Protein AF-A0A1I3NFI4-F1 (afdb_monomer)

Foldseek 3Di:
DDQQWAWADLDVPDIDTGRDHPVVCCLQVVNPNVCSVDYWYFPKWFWDQQGIKTQTADPVRDGDDIDDDGDPCPNVLCVVVVNDPPPRGRDMRPVRVVVVVSVVVVVLCVLLVVQVVCQVVLQDALVRSCVVDVSSCPPPSNVVVVVVCVVVVNHRDRPPPPPPPDQVLLLQLLVQLLVCLQVPPPDDSLNSLVVSCVVCVVSQPPVCVPPRSVVSVVCLVSPQCPDPSHPVVSSCVNVD

Secondary structure (DSSP, 8-state):
---PEEEEEEETTEEEEEE--HHHHHHHTTT-GGGGGSPEEEEEEEEETTEEEEEEE-TTS-EEEEEEE--TTHHHHHHHTT--STTS---BHHHHHHHHHHHHHHHHHHHHHHHHHHHHHTSS-HHHHHHH-HHHHTSHHHHHHHHHHHHTT--------------HHHHHHHHHHHHHHHHSTT--HHHHHHHHHHH-GGGS-GGGTT-HHHHHHHHHHHTGGGSTT--HHHHHTTT-

Organism: NCBI:txid425504

pLDDT: mean 81.4, std 11.92, range [36.59, 96.62]

Structure (mmCIF, N/CA/C/O backbone):
data_AF-A0A1I3NFI4-F1
#
_entry.id   AF-A0A1I3NFI4-F1
#
loop_
_atom_site.group_PDB
_atom_site.id
_atom_site.type_symbol
_atom_site.label_atom_id
_atom_site.label_alt_id
_atom_site.label_comp_id
_atom_site.label_asym_id
_atom_site.label_entity_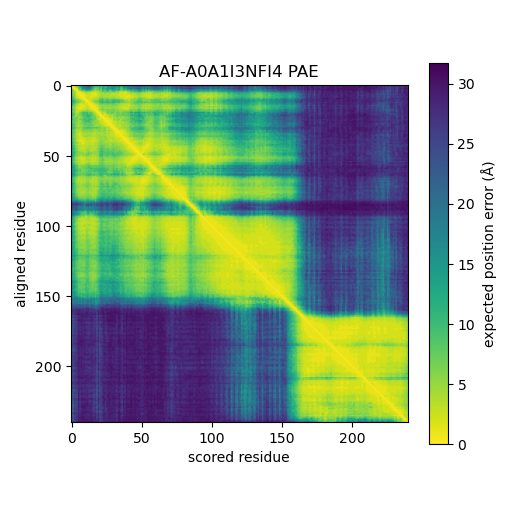id
_atom_site.label_seq_id
_atom_site.pdbx_PDB_ins_code
_atom_site.Cartn_x
_atom_site.Cartn_y
_atom_site.Cartn_z
_atom_site.occupancy
_atom_site.B_iso_or_equiv
_atom_site.auth_seq_id
_atom_site.auth_comp_id
_atom_site.auth_asym_id
_atom_site.auth_atom_id
_atom_site.pdbx_PDB_model_num
ATOM 1 N N . MET A 1 1 ? -13.592 1.426 -9.155 1.00 36.59 1 MET A N 1
ATOM 2 C CA . MET A 1 1 ? -14.169 2.094 -7.971 1.00 36.59 1 MET A CA 1
ATOM 3 C C . MET A 1 1 ? -13.215 1.853 -6.824 1.00 36.59 1 MET A C 1
ATOM 5 O O . MET A 1 1 ? -12.934 0.690 -6.559 1.00 36.59 1 MET A O 1
ATOM 9 N N . ASP A 1 2 ? -12.685 2.908 -6.209 1.00 38.44 2 ASP A N 1
ATOM 10 C CA . ASP A 1 2 ? -11.815 2.754 -5.041 1.00 38.44 2 ASP A CA 1
ATOM 11 C C . ASP A 1 2 ? -12.616 2.199 -3.855 1.00 38.44 2 ASP A C 1
ATOM 13 O O . ASP A 1 2 ? -13.739 2.661 -3.615 1.00 38.44 2 ASP A O 1
ATOM 17 N N . PRO A 1 3 ? -12.081 1.223 -3.101 1.00 44.19 3 PRO A N 1
ATOM 18 C CA . PRO A 1 3 ? -12.695 0.798 -1.854 1.00 44.19 3 PRO A CA 1
ATOM 19 C C . PRO A 1 3 ? -12.686 1.980 -0.880 1.00 44.19 3 PRO A C 1
ATOM 21 O O . PRO A 1 3 ? -11.641 2.385 -0.372 1.00 44.19 3 PRO A O 1
ATOM 24 N N . ARG A 1 4 ? -13.861 2.569 -0.634 1.00 60.78 4 ARG A N 1
ATOM 25 C CA . ARG A 1 4 ? -14.011 3.615 0.380 1.00 60.78 4 ARG A CA 1
ATOM 26 C C . ARG A 1 4 ? -13.891 2.976 1.761 1.00 60.78 4 ARG A C 1
ATOM 28 O O . ARG A 1 4 ? -14.649 2.073 2.104 1.00 60.78 4 ARG A O 1
ATOM 35 N N . GLY A 1 5 ? -12.916 3.438 2.537 1.00 70.56 5 GLY A N 1
ATOM 36 C CA . GLY A 1 5 ? -12.750 3.025 3.924 1.00 70.56 5 GLY A CA 1
ATOM 37 C C . GLY A 1 5 ? -13.759 3.695 4.858 1.00 70.56 5 GLY A C 1
ATOM 38 O O . GLY A 1 5 ? -14.359 4.713 4.522 1.00 70.56 5 GLY A O 1
ATOM 39 N N . ILE A 1 6 ? -13.920 3.129 6.050 1.00 76.81 6 ILE A N 1
ATOM 40 C CA . ILE A 1 6 ? -14.662 3.733 7.158 1.00 76.81 6 ILE A CA 1
ATOM 41 C C . ILE A 1 6 ? -13.687 4.360 8.144 1.00 76.81 6 ILE A C 1
ATOM 43 O O . ILE A 1 6 ? -12.649 3.785 8.475 1.00 76.81 6 ILE A O 1
ATOM 47 N N . ILE A 1 7 ? -14.032 5.550 8.619 1.00 83.94 7 ILE A N 1
ATOM 48 C CA . ILE A 1 7 ? -13.237 6.294 9.587 1.00 83.94 7 ILE A CA 1
ATOM 49 C C . ILE A 1 7 ? -13.832 6.030 10.971 1.00 83.94 7 ILE A C 1
ATOM 51 O O . ILE A 1 7 ? -15.005 6.313 11.196 1.00 83.94 7 ILE A O 1
ATOM 55 N N . ILE A 1 8 ? -13.050 5.489 11.904 1.00 84.56 8 ILE A N 1
ATOM 56 C CA . ILE A 1 8 ? -13.503 5.194 13.270 1.00 84.56 8 ILE A CA 1
ATOM 57 C C . ILE A 1 8 ? -12.661 6.005 14.251 1.00 84.56 8 ILE A C 1
ATOM 59 O O . ILE A 1 8 ? -11.438 5.869 14.291 1.00 84.56 8 ILE A O 1
ATOM 63 N N . LYS A 1 9 ? -13.321 6.839 15.056 1.00 86.31 9 LYS A N 1
ATOM 64 C CA . LYS A 1 9 ? -12.733 7.512 16.213 1.00 86.31 9 LYS A CA 1
ATOM 65 C C . LYS A 1 9 ? -12.806 6.560 17.402 1.00 86.31 9 LYS A C 1
ATOM 67 O O . LYS A 1 9 ? -13.891 6.248 17.886 1.00 86.31 9 LYS A O 1
ATOM 72 N N . VAL A 1 10 ? -11.645 6.092 17.846 1.00 82.62 10 VAL A N 1
ATOM 73 C CA . VAL A 1 10 ? -11.522 5.086 18.912 1.00 82.62 10 VAL A CA 1
ATOM 74 C C . VAL A 1 10 ? -11.375 5.754 20.282 1.00 82.62 10 VAL A C 1
ATOM 76 O O . VAL A 1 10 ? -11.962 5.296 21.255 1.00 82.62 10 VAL A O 1
ATOM 79 N N . ARG A 1 11 ? -10.625 6.861 20.346 1.00 77.44 11 ARG A N 1
ATOM 80 C CA . ARG A 1 11 ? -10.511 7.763 21.505 1.00 77.44 11 ARG A CA 1
ATOM 81 C C . ARG A 1 11 ? -10.164 9.176 21.035 1.00 77.44 11 ARG A C 1
ATOM 83 O O . ARG A 1 11 ? -9.973 9.395 19.836 1.00 77.44 11 ARG A O 1
ATOM 90 N N . ASP A 1 12 ? -10.096 10.146 21.941 1.00 75.19 12 ASP A N 1
ATOM 91 C CA . ASP A 1 12 ? -9.718 11.512 21.569 1.00 75.19 12 ASP A CA 1
ATOM 92 C C . ASP A 1 12 ? -8.357 11.557 20.866 1.00 75.19 12 ASP A C 1
ATOM 94 O O . ASP A 1 12 ? -7.385 10.939 21.291 1.00 75.19 12 ASP A O 1
ATOM 98 N N . GLY A 1 13 ? -8.325 12.234 19.715 1.00 71.00 13 GLY A N 1
ATOM 99 C CA . GLY A 1 13 ? -7.146 12.329 18.852 1.00 71.00 13 GLY A CA 1
ATOM 100 C C . GLY A 1 13 ? -6.783 11.061 18.068 1.00 71.00 13 GLY A C 1
ATOM 101 O O . GLY A 1 13 ? -5.958 11.155 17.162 1.00 71.00 13 GLY A O 1
ATOM 102 N N . PHE A 1 14 ? -7.400 9.903 18.341 1.00 77.56 14 PHE A N 1
ATOM 103 C CA . PHE A 1 14 ? -7.072 8.654 17.652 1.00 77.56 14 PHE A CA 1
ATOM 104 C C . PHE A 1 14 ? -8.184 8.182 16.715 1.00 77.56 14 PHE A C 1
ATOM 106 O O . PHE A 1 14 ? -9.274 7.772 17.131 1.00 77.56 14 PHE A O 1
ATOM 113 N N . VAL A 1 15 ? -7.862 8.226 15.424 1.00 82.69 15 VAL A N 1
ATOM 114 C CA . VAL A 1 15 ? -8.745 7.850 14.326 1.00 82.69 15 VAL A CA 1
ATOM 115 C C . VAL A 1 15 ? -8.058 6.795 13.470 1.00 82.69 15 VAL A C 1
ATOM 117 O O . VAL A 1 15 ? -6.906 6.964 13.064 1.00 82.69 15 VAL A O 1
ATOM 120 N N . ILE A 1 16 ? -8.784 5.726 13.160 1.00 78.25 16 ILE A N 1
ATOM 121 C CA . ILE A 1 16 ? -8.348 4.696 12.219 1.00 78.25 16 ILE A CA 1
ATOM 122 C C . ILE A 1 16 ? -9.195 4.770 10.955 1.00 78.25 16 ILE A C 1
ATOM 124 O O . ILE A 1 16 ? -10.370 5.134 10.998 1.00 78.25 16 ILE A O 1
ATOM 128 N N . THR A 1 17 ? -8.606 4.397 9.826 1.00 79.81 17 THR A N 1
ATOM 129 C CA . THR A 1 17 ? -9.341 4.193 8.578 1.00 79.81 17 THR A CA 1
ATOM 130 C C . THR A 1 17 ? -9.235 2.726 8.220 1.00 79.81 17 THR A C 1
ATOM 132 O O . THR A 1 17 ? -8.134 2.222 8.019 1.00 79.81 17 THR A O 1
ATOM 135 N N . LEU A 1 18 ? -10.372 2.039 8.191 1.00 74.44 18 LEU A N 1
ATOM 136 C CA . LEU A 1 18 ? -10.447 0.635 7.814 1.00 74.44 18 LEU A CA 1
ATOM 137 C C . LEU A 1 18 ? -10.942 0.538 6.381 1.00 74.44 18 LEU A C 1
ATOM 139 O O . LEU A 1 18 ? -12.000 1.077 6.063 1.00 74.44 18 LEU A O 1
ATOM 143 N N . SER A 1 19 ? -10.218 -0.175 5.527 1.00 69.81 19 SER A N 1
ATOM 144 C CA . SER A 1 19 ? -10.727 -0.543 4.207 1.00 69.81 19 SER A CA 1
ATOM 145 C C . SER A 1 19 ? -11.935 -1.465 4.385 1.00 69.81 19 SER A C 1
ATOM 147 O O . SER A 1 19 ? -11.825 -2.508 5.027 1.00 69.81 19 SER A O 1
ATOM 149 N N . ALA A 1 20 ? -13.094 -1.083 3.847 1.00 62.59 20 ALA A N 1
ATOM 150 C CA . ALA A 1 20 ? -14.326 -1.856 3.960 1.00 62.59 20 ALA A CA 1
ATOM 151 C C . ALA A 1 20 ? -14.917 -2.121 2.565 1.00 62.59 20 ALA A C 1
ATOM 153 O O . ALA A 1 20 ? -14.877 -1.237 1.706 1.00 62.59 20 ALA A O 1
ATOM 154 N N . PRO A 1 21 ? -15.494 -3.310 2.314 1.00 58.12 21 PRO A N 1
ATOM 155 C CA . PRO A 1 21 ? -16.282 -3.544 1.109 1.00 58.12 21 PRO A CA 1
ATOM 156 C C . PRO A 1 21 ? -17.445 -2.545 1.011 1.00 58.12 21 PRO A C 1
ATOM 158 O O . PRO A 1 21 ? -18.074 -2.228 2.022 1.00 58.12 21 PRO A O 1
ATOM 161 N N . TYR A 1 22 ? -17.772 -2.091 -0.204 1.00 55.81 22 TYR A N 1
ATOM 162 C CA . TYR A 1 22 ? -18.822 -1.090 -0.460 1.00 55.81 22 TYR A CA 1
ATOM 163 C C . TYR A 1 22 ? -20.171 -1.452 0.181 1.00 55.81 22 TYR A C 1
ATOM 165 O O . TYR A 1 22 ? -20.845 -0.600 0.753 1.00 55.81 22 TYR A O 1
ATOM 173 N N . THR A 1 23 ? -20.535 -2.735 0.154 1.00 53.09 23 THR A N 1
ATOM 174 C CA . THR A 1 23 ? -21.762 -3.255 0.769 1.00 53.09 23 THR A CA 1
ATOM 175 C C . THR A 1 23 ? -21.773 -3.082 2.286 1.00 53.09 23 THR A C 1
ATOM 177 O O . THR A 1 23 ? -22.789 -2.689 2.850 1.00 53.09 23 THR A O 1
ATOM 180 N N . LEU A 1 24 ? -20.643 -3.315 2.955 1.00 62.84 24 LEU A N 1
ATOM 181 C CA . LEU A 1 24 ? -20.513 -3.130 4.398 1.00 62.84 24 LEU A CA 1
ATOM 182 C C . LEU A 1 24 ? -20.542 -1.643 4.767 1.00 62.84 24 LEU A C 1
ATOM 184 O O . LEU A 1 24 ? -21.204 -1.272 5.731 1.00 62.84 24 LEU A O 1
ATOM 188 N N . ALA A 1 25 ? -19.876 -0.798 3.977 1.00 65.19 25 ALA A N 1
ATOM 189 C CA . ALA A 1 25 ? -19.876 0.648 4.168 1.00 65.19 25 ALA A CA 1
ATOM 190 C C . ALA A 1 25 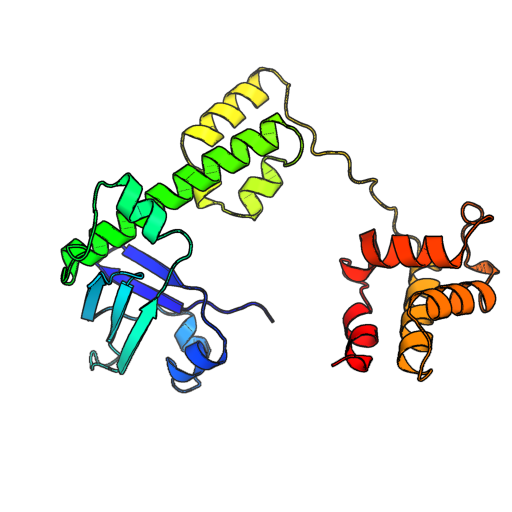? -21.289 1.238 3.996 1.00 65.19 25 ALA A C 1
ATOM 192 O O . ALA A 1 25 ? -21.776 1.930 4.884 1.00 65.19 25 ALA A O 1
ATOM 193 N N . SER A 1 26 ? -21.991 0.879 2.918 1.00 65.81 26 SER A N 1
ATOM 194 C CA . SER A 1 26 ? -23.368 1.316 2.654 1.00 65.81 26 SER A CA 1
ATOM 195 C C . SER A 1 26 ? -24.340 0.892 3.763 1.00 65.81 26 SER A C 1
ATOM 197 O O . SER A 1 26 ? -25.174 1.685 4.190 1.00 65.81 26 SER A O 1
ATOM 199 N N . GLN A 1 27 ? -24.189 -0.317 4.314 1.00 68.00 27 GLN A N 1
ATOM 200 C CA . GLN A 1 27 ? -24.999 -0.765 5.452 1.00 68.00 27 GLN A CA 1
ATOM 201 C C . GLN A 1 27 ? -24.620 -0.115 6.796 1.00 68.00 27 GLN A C 1
ATOM 203 O O . GLN A 1 27 ? -25.351 -0.274 7.768 1.00 68.00 27 GLN A O 1
ATOM 208 N N . LEU A 1 28 ? -23.446 0.509 6.919 1.00 72.25 28 LEU A N 1
ATOM 209 C CA . LEU A 1 28 ? -23.058 1.258 8.122 1.00 72.25 28 LEU A CA 1
ATOM 210 C C . LEU A 1 28 ? -23.550 2.702 8.077 1.00 72.25 28 LEU A C 1
ATOM 212 O O . LEU A 1 28 ? -23.659 3.342 9.120 1.00 72.25 28 LEU A O 1
ATOM 216 N N . SER A 1 29 ? -23.808 3.214 6.878 1.00 71.62 29 SER A N 1
ATOM 217 C CA . SER A 1 29 ? -24.268 4.576 6.655 1.00 71.62 29 SER A CA 1
ATOM 218 C C . SER A 1 29 ? -25.741 4.677 6.264 1.00 71.62 29 SER A C 1
ATOM 220 O O . SER A 1 29 ? -26.167 5.749 5.839 1.00 71.62 29 SER A O 1
ATOM 222 N N . ASP A 1 30 ? -26.499 3.580 6.354 1.00 74.12 30 ASP A N 1
ATOM 223 C CA . ASP A 1 30 ? -27.891 3.481 5.894 1.00 74.12 30 ASP A CA 1
ATOM 224 C C . ASP A 1 30 ? -28.085 4.011 4.457 1.00 74.12 30 ASP A C 1
ATOM 226 O O . ASP A 1 30 ? -29.058 4.686 4.131 1.00 74.12 30 ASP A O 1
ATOM 230 N N . GLY A 1 31 ? -27.111 3.738 3.581 1.00 72.12 31 GLY A N 1
ATOM 231 C CA . GLY A 1 31 ? -27.098 4.196 2.189 1.00 72.12 31 GLY A CA 1
ATOM 232 C C . GLY A 1 31 ? -26.594 5.630 1.975 1.00 72.12 31 GLY A C 1
ATOM 233 O O . GLY A 1 31 ? -26.421 6.043 0.829 1.00 72.12 31 GLY A O 1
ATOM 234 N N . CYS A 1 32 ? -26.290 6.387 3.033 1.00 77.38 32 CYS A N 1
ATOM 235 C CA . CYS A 1 32 ? -25.751 7.744 2.930 1.00 77.38 32 CYS A CA 1
ATOM 236 C C . CYS A 1 32 ? -24.227 7.723 2.738 1.00 77.38 32 CYS A C 1
ATOM 238 O O . CYS A 1 32 ? -23.457 7.667 3.696 1.00 77.38 32 CYS A O 1
ATOM 240 N N . GLU A 1 33 ? -23.749 7.758 1.496 1.00 74.75 33 GLU A N 1
ATOM 241 C CA . GLU A 1 33 ? -22.306 7.687 1.217 1.00 74.75 33 GLU A CA 1
ATOM 242 C C . GLU A 1 33 ? -21.494 8.838 1.828 1.00 74.75 33 GLU A C 1
ATOM 244 O O . GLU A 1 33 ? -20.350 8.634 2.235 1.00 74.75 33 GLU A O 1
ATOM 249 N N . GLU A 1 34 ? -22.073 10.036 1.939 1.00 80.06 34 GLU A N 1
ATOM 250 C CA . GLU A 1 34 ? -21.404 11.197 2.542 1.00 80.06 34 GLU A CA 1
ATOM 251 C C . GLU A 1 34 ? -21.057 10.962 4.015 1.00 80.06 34 GLU A C 1
ATOM 253 O O . GLU A 1 34 ? -20.062 11.490 4.521 1.00 80.06 34 GLU A O 1
ATOM 258 N N . ARG A 1 35 ? -21.831 10.120 4.712 1.00 77.81 35 ARG A N 1
ATOM 259 C CA . ARG A 1 35 ? -21.580 9.791 6.117 1.00 77.81 35 ARG A CA 1
ATOM 260 C C . ARG A 1 35 ? -20.281 9.009 6.308 1.00 77.81 35 ARG A C 1
ATOM 262 O O . ARG A 1 35 ? -19.682 9.118 7.377 1.00 77.81 35 ARG A O 1
ATOM 269 N N . LEU A 1 36 ? -19.816 8.284 5.288 1.00 76.12 36 LEU A N 1
ATOM 270 C CA . LEU A 1 36 ? -18.550 7.537 5.314 1.00 76.12 36 LEU A CA 1
ATOM 271 C C . LEU A 1 36 ? -17.323 8.454 5.370 1.00 76.12 36 LEU A C 1
ATOM 273 O O . LEU A 1 36 ? -16.258 8.033 5.815 1.00 76.12 36 LEU A O 1
ATOM 277 N N . LEU A 1 37 ? -17.482 9.717 4.964 1.00 79.12 37 LEU A N 1
ATOM 278 C CA . LEU A 1 37 ? -16.434 10.735 5.042 1.00 79.12 37 LEU A CA 1
ATOM 279 C C . LEU A 1 37 ? -16.264 11.299 6.460 1.00 79.12 37 LEU A C 1
ATOM 281 O O . LEU A 1 37 ? -15.317 12.041 6.718 1.00 79.12 37 LEU A O 1
ATOM 285 N N . ARG A 1 38 ? -17.176 10.972 7.386 1.00 81.69 38 ARG A N 1
ATOM 286 C CA . ARG A 1 38 ? -17.147 11.432 8.777 1.00 81.69 38 ARG A CA 1
ATOM 287 C C . ARG A 1 38 ? -16.789 10.279 9.719 1.00 81.69 38 ARG A C 1
ATOM 289 O O . ARG A 1 38 ? -17.225 9.149 9.495 1.00 81.69 38 ARG A O 1
ATOM 296 N N . PRO A 1 39 ? -16.044 10.543 10.805 1.00 83.31 39 PRO A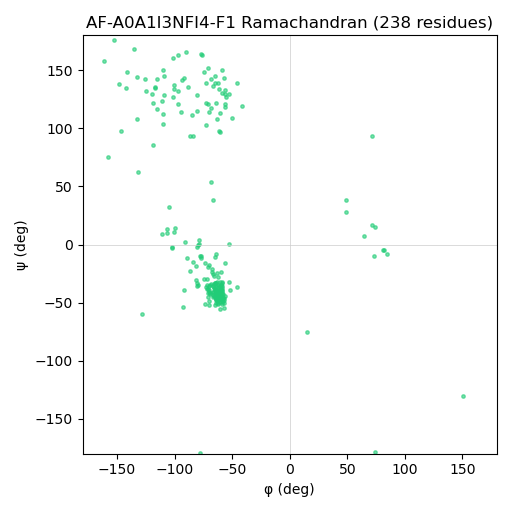 N 1
ATOM 297 C CA . PRO A 1 39 ? -15.718 9.512 11.779 1.00 83.31 39 PRO A CA 1
ATOM 298 C C . PRO A 1 39 ? -16.974 8.949 12.466 1.00 83.31 39 PRO A C 1
ATOM 300 O O . PRO A 1 39 ? -17.892 9.682 12.838 1.00 83.31 39 PRO A O 1
ATOM 303 N N . PHE A 1 40 ? -17.010 7.634 12.654 1.00 84.62 40 PHE A N 1
ATOM 304 C CA . PHE A 1 40 ? -17.913 6.951 13.580 1.00 84.62 40 PHE A CA 1
ATOM 305 C C . PHE A 1 40 ? -17.251 6.868 14.951 1.00 84.62 40 PHE A C 1
ATOM 307 O O . PHE A 1 40 ? -16.075 6.519 15.042 1.00 84.62 40 PHE A O 1
ATOM 314 N N . ASN A 1 41 ? -17.986 7.161 16.019 1.00 85.38 41 ASN A N 1
ATOM 315 C CA . ASN A 1 41 ? -17.449 7.020 17.370 1.00 85.38 41 ASN A CA 1
ATOM 316 C C . ASN A 1 41 ? -17.528 5.552 17.801 1.00 85.38 41 ASN A C 1
ATOM 318 O O . ASN A 1 41 ? -18.594 4.943 17.716 1.00 85.38 41 ASN A O 1
ATOM 322 N N . ALA A 1 42 ? -16.426 4.979 18.280 1.00 85.12 42 ALA A N 1
ATOM 323 C CA . ALA A 1 42 ? -16.452 3.682 18.940 1.00 85.12 42 ALA A CA 1
ATOM 324 C C . ALA A 1 42 ? -16.903 3.867 20.398 1.00 85.12 42 ALA A C 1
ATOM 326 O O . ALA A 1 42 ? -16.207 4.478 21.200 1.00 85.12 42 ALA A O 1
ATOM 327 N N . LEU A 1 43 ? -18.068 3.321 20.744 1.00 84.81 43 LEU A N 1
ATOM 328 C CA . LEU A 1 43 ? -18.554 3.224 22.124 1.00 84.81 43 LEU A CA 1
ATOM 329 C C . LEU A 1 43 ? -17.735 2.217 22.934 1.00 84.81 43 LEU A C 1
ATOM 331 O O . LEU A 1 43 ? -17.527 2.386 24.132 1.00 84.81 43 LEU A O 1
ATOM 335 N N . ARG A 1 44 ? -17.303 1.137 22.277 1.00 85.56 44 ARG A N 1
ATOM 336 C CA . ARG A 1 44 ? -16.463 0.099 22.872 1.00 85.56 44 ARG A CA 1
ATOM 337 C C . ARG A 1 44 ? -15.544 -0.488 21.819 1.00 85.56 44 ARG A C 1
ATOM 339 O O . ARG A 1 44 ? -15.993 -0.796 20.715 1.00 85.56 44 ARG A O 1
ATOM 346 N N . THR A 1 45 ? -14.300 -0.712 22.211 1.00 86.50 45 THR A N 1
ATOM 347 C CA . THR A 1 45 ? -13.310 -1.459 21.435 1.00 86.50 45 THR A CA 1
ATOM 348 C C . THR A 1 45 ? -12.960 -2.720 22.207 1.00 86.50 45 THR A C 1
ATOM 350 O O . THR A 1 45 ? -12.937 -2.716 23.437 1.00 86.50 45 THR A O 1
ATOM 353 N N . SER A 1 46 ? -12.756 -3.834 21.520 1.00 86.62 46 SER A N 1
ATOM 354 C CA . SER A 1 46 ? -12.340 -5.080 22.158 1.00 86.62 46 SER A CA 1
ATOM 355 C C . SER A 1 46 ? -11.354 -5.819 21.280 1.00 86.62 46 SER A C 1
ATOM 357 O O . SER A 1 46 ? -11.589 -5.953 20.080 1.00 86.62 46 SER A O 1
ATOM 359 N N . ALA A 1 47 ? -10.277 -6.313 21.881 1.00 84.06 47 ALA A N 1
ATOM 360 C CA . ALA A 1 47 ? -9.377 -7.237 21.210 1.00 84.06 47 ALA A CA 1
ATOM 361 C C . ALA A 1 47 ? -10.036 -8.625 21.120 1.00 84.06 47 ALA A C 1
ATOM 363 O O . ALA A 1 47 ? -10.897 -8.994 21.930 1.00 84.06 47 ALA A O 1
ATOM 364 N N . LYS A 1 48 ? -9.706 -9.351 20.060 1.00 84.38 48 LYS A N 1
ATOM 365 C CA . LYS A 1 48 ? -10.117 -10.726 19.782 1.00 84.38 48 LYS A CA 1
ATOM 366 C C . LYS A 1 48 ? -8.893 -11.500 19.313 1.00 84.38 48 LYS A C 1
ATOM 368 O O . LYS A 1 48 ? -7.876 -10.903 18.979 1.00 84.38 48 LYS A O 1
ATOM 373 N N . GLU A 1 49 ? -9.019 -12.819 19.254 1.00 80.56 49 GLU A N 1
ATOM 374 C CA . GLU A 1 49 ? -7.951 -13.715 18.799 1.00 80.56 49 GLU A CA 1
ATOM 375 C C . GLU A 1 49 ? -7.497 -13.410 17.361 1.00 80.56 49 GLU A C 1
ATOM 377 O O . GLU A 1 49 ? -6.317 -13.505 17.041 1.00 80.56 49 GLU A O 1
ATOM 382 N N . ASP A 1 50 ? -8.421 -12.970 16.507 1.00 80.19 50 ASP A N 1
ATOM 383 C CA . ASP A 1 50 ? -8.189 -12.707 15.087 1.00 80.19 50 ASP A CA 1
ATOM 384 C C . ASP A 1 50 ? -8.246 -11.217 14.707 1.00 80.19 50 ASP A C 1
ATOM 386 O O . ASP A 1 50 ? -8.233 -10.884 13.521 1.00 80.19 50 ASP A O 1
ATOM 390 N N . GLY A 1 51 ? -8.301 -10.312 15.690 1.00 85.06 51 GLY A N 1
ATOM 391 C CA . GLY A 1 51 ? -8.261 -8.873 15.444 1.00 85.06 51 GLY A CA 1
ATOM 392 C C . GLY A 1 51 ? -9.001 -8.043 16.486 1.00 85.06 51 GLY A C 1
ATOM 393 O O . GLY A 1 51 ? -8.797 -8.186 17.689 1.00 85.06 51 GLY A O 1
ATOM 394 N N . PHE A 1 52 ? -9.860 -7.136 16.021 1.00 85.44 52 PHE A N 1
ATOM 395 C CA . PHE A 1 52 ? -10.524 -6.127 16.845 1.00 85.44 52 PHE A CA 1
ATOM 396 C C . PHE A 1 52 ? -12.022 -6.058 16.551 1.00 85.44 52 PHE A C 1
ATOM 398 O O . PHE A 1 52 ? -12.459 -6.175 15.408 1.00 85.44 52 PHE A O 1
ATOM 405 N N . ALA A 1 53 ? -12.826 -5.813 17.579 1.00 87.25 53 ALA A N 1
ATOM 406 C CA . ALA A 1 53 ? -14.252 -5.548 17.461 1.00 87.25 53 ALA A CA 1
ATOM 407 C C . ALA A 1 53 ? -14.577 -4.138 17.967 1.00 87.25 53 ALA A C 1
ATOM 409 O O . ALA A 1 53 ? -14.132 -3.735 19.041 1.00 87.25 53 ALA A O 1
ATOM 410 N N . PHE A 1 54 ? -15.402 -3.416 17.216 1.00 87.00 54 PHE A N 1
ATOM 411 C CA . PHE A 1 54 ? -15.856 -2.065 17.527 1.00 87.00 54 PHE A CA 1
ATOM 412 C C . PHE A 1 54 ? -17.375 -2.054 17.663 1.00 87.00 54 PHE A C 1
ATOM 414 O O . PHE A 1 54 ? -18.083 -2.523 16.774 1.00 87.00 54 PHE A O 1
ATOM 421 N N . CYS A 1 55 ? -17.895 -1.496 18.750 1.00 88.31 55 CYS A N 1
ATOM 422 C CA . CYS A 1 55 ? -19.298 -1.104 18.85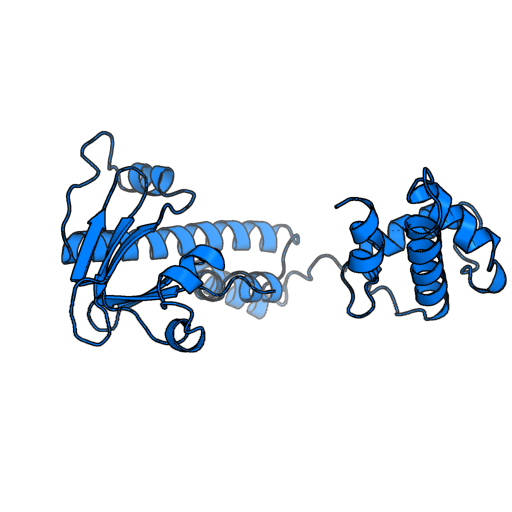1 1.00 88.31 55 CYS A CA 1
ATOM 423 C C . CYS A 1 55 ? -19.402 0.373 18.484 1.00 88.31 55 CYS A C 1
ATOM 425 O O . CYS A 1 55 ? -18.863 1.213 19.198 1.00 88.31 55 CYS A O 1
ATOM 427 N N . LEU A 1 56 ? -20.068 0.684 17.377 1.00 86.25 56 LEU A N 1
ATOM 428 C CA . LEU A 1 56 ? -20.153 2.032 16.827 1.00 86.25 56 LEU A CA 1
ATOM 429 C C . LEU A 1 56 ? -21.409 2.757 17.323 1.00 86.25 56 LEU A C 1
ATOM 431 O O . LEU A 1 56 ? -22.483 2.155 17.423 1.00 86.25 56 LEU A O 1
ATOM 435 N N . ALA A 1 57 ? -21.259 4.050 17.600 1.00 83.44 57 ALA A N 1
ATOM 436 C CA . ALA A 1 57 ? -22.349 4.980 17.861 1.00 83.44 57 ALA A CA 1
ATOM 437 C C . ALA A 1 57 ? -22.793 5.673 16.566 1.00 83.44 57 ALA A C 1
ATOM 439 O O . ALA A 1 57 ? -21.960 6.033 15.727 1.00 83.44 57 ALA A O 1
ATOM 440 N N . GLY A 1 58 ? -24.097 5.896 16.444 1.00 74.44 58 GLY A N 1
ATOM 441 C CA . GLY A 1 58 ? -24.688 6.784 15.449 1.00 74.44 58 GLY A CA 1
ATOM 442 C C . GLY A 1 58 ? -24.550 8.248 15.845 1.00 74.44 58 GLY A C 1
ATOM 443 O O . GLY A 1 58 ? -24.012 8.579 16.903 1.00 74.44 58 GLY A O 1
ATOM 444 N N . ASP A 1 59 ? -25.076 9.136 15.007 1.00 74.38 59 ASP A N 1
ATOM 445 C CA . ASP A 1 59 ? -24.983 10.583 15.237 1.00 74.38 59 ASP A CA 1
ATOM 446 C C . ASP A 1 59 ? -25.795 11.040 16.466 1.00 74.38 59 ASP A C 1
ATOM 448 O O . ASP A 1 59 ? -25.454 12.040 17.092 1.00 74.38 59 ASP A O 1
ATOM 452 N N . SER A 1 60 ? -26.812 10.269 16.869 1.00 76.88 60 SER A N 1
ATOM 453 C CA . SER A 1 60 ? -27.565 10.452 18.120 1.00 76.88 60 SER A CA 1
ATOM 454 C C . SER A 1 60 ? -26.868 9.872 19.362 1.00 76.88 60 SER A C 1
ATOM 456 O O . SER A 1 60 ? -27.390 9.993 20.467 1.00 76.88 60 SER A O 1
ATOM 458 N N . GLY A 1 61 ? -25.705 9.226 19.209 1.00 70.88 61 GLY A N 1
ATOM 459 C CA . GLY A 1 61 ? -24.995 8.530 20.290 1.00 70.88 61 GLY A CA 1
ATOM 460 C C . GLY A 1 61 ? -25.526 7.125 20.597 1.00 70.88 61 GLY A C 1
ATOM 461 O O . GLY A 1 61 ? -24.926 6.401 21.392 1.00 70.88 61 GLY A O 1
ATOM 462 N N . GLU A 1 62 ? -26.610 6.706 19.947 1.00 78.25 62 GLU A N 1
ATOM 463 C CA . GLU A 1 62 ? -27.165 5.364 20.097 1.00 78.25 62 GLU A CA 1
ATOM 464 C C . GLU A 1 62 ? -26.278 4.304 19.441 1.00 78.25 62 GLU A C 1
ATOM 466 O O . GLU A 1 62 ? -25.565 4.564 18.468 1.00 78.25 62 GLU A O 1
ATOM 471 N N . ARG A 1 63 ? -26.320 3.076 19.967 1.00 76.62 63 ARG A N 1
ATOM 472 C CA . ARG A 1 63 ? -25.566 1.957 19.398 1.00 76.62 63 ARG A CA 1
ATOM 473 C C . ARG A 1 63 ? -26.150 1.593 18.034 1.00 76.62 63 ARG A C 1
ATOM 475 O O . ARG A 1 63 ? -27.269 1.102 17.958 1.00 76.62 63 ARG A O 1
ATOM 482 N N . VAL A 1 64 ? -25.345 1.741 16.987 1.00 70.62 64 VAL A N 1
ATOM 483 C CA . VAL A 1 64 ? -25.754 1.418 15.614 1.00 70.62 64 VAL A CA 1
ATOM 484 C C . VAL A 1 64 ? -25.378 -0.011 15.263 1.00 70.62 64 VAL A C 1
ATOM 486 O O . VAL A 1 64 ? -26.224 -0.800 14.851 1.00 70.62 64 VAL A O 1
ATOM 489 N N . ARG A 1 65 ? -24.102 -0.384 15.426 1.00 77.44 65 ARG A N 1
ATOM 490 C CA . ARG A 1 65 ? -23.641 -1.693 14.947 1.00 77.44 65 ARG A CA 1
ATOM 491 C C . ARG A 1 65 ? -22.340 -2.150 15.579 1.00 77.44 65 ARG A C 1
ATOM 493 O O . ARG A 1 65 ? -21.554 -1.345 16.071 1.00 77.44 65 ARG A O 1
ATOM 500 N N . GLN A 1 66 ? -22.114 -3.460 15.544 1.00 84.12 66 GLN A N 1
ATOM 501 C CA . GLN A 1 66 ? -20.811 -4.049 15.821 1.00 84.12 66 GLN A CA 1
ATOM 502 C C . GLN A 1 66 ? -20.079 -4.323 14.506 1.00 84.12 66 GLN A C 1
ATOM 504 O O . GLN A 1 66 ? -20.646 -4.914 13.589 1.00 84.12 66 GLN A O 1
ATOM 509 N N . LEU A 1 67 ? -18.820 -3.912 14.440 1.00 83.69 67 LEU A N 1
ATOM 510 C CA . LEU A 1 67 ? -17.911 -4.163 13.335 1.00 83.69 67 LEU A CA 1
ATOM 511 C C . LEU A 1 67 ? -16.740 -5.007 13.833 1.00 83.69 67 LEU A C 1
ATOM 513 O O . LEU A 1 67 ? -16.150 -4.682 14.859 1.00 83.69 67 LEU A O 1
ATOM 517 N N . THR A 1 68 ? -16.366 -6.033 13.077 1.00 83.81 68 THR A N 1
ATOM 518 C CA . THR A 1 68 ? -15.148 -6.808 13.332 1.00 83.81 68 THR A CA 1
ATOM 519 C C . THR A 1 68 ? -14.116 -6.501 12.254 1.00 83.81 68 THR A C 1
ATOM 521 O O . THR A 1 68 ? -14.414 -6.581 11.065 1.00 83.81 68 THR A O 1
ATOM 524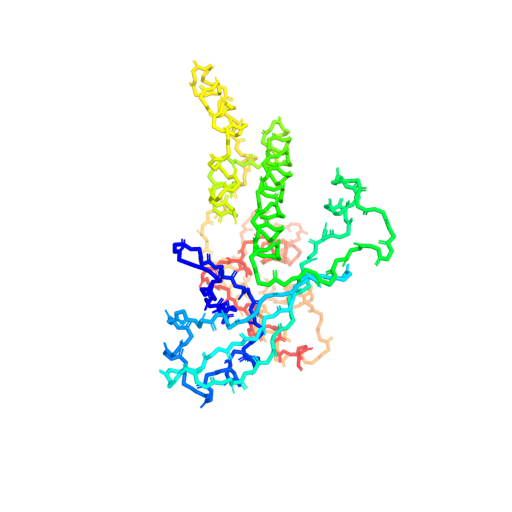 N N . TYR A 1 69 ? -12.905 -6.161 12.678 1.00 81.06 69 TYR A N 1
ATOM 525 C CA . TYR A 1 69 ? -11.734 -5.940 11.846 1.00 81.06 69 TYR A CA 1
ATOM 526 C C . TYR A 1 69 ? -10.728 -7.058 12.094 1.00 81.06 69 TYR A C 1
ATOM 528 O O . TYR A 1 69 ? -10.315 -7.262 13.232 1.00 81.06 69 TYR A O 1
ATOM 536 N N . LYS A 1 70 ? -10.336 -7.763 11.034 1.00 82.81 70 LYS A N 1
ATOM 537 C CA . LYS A 1 70 ? -9.383 -8.875 11.094 1.00 82.81 70 LYS A CA 1
ATOM 538 C C . LYS A 1 70 ? -8.163 -8.533 10.240 1.00 82.81 70 LYS A C 1
ATOM 540 O O . LYS A 1 70 ? -8.186 -8.817 9.044 1.00 82.81 70 LYS A O 1
ATOM 545 N N . PRO A 1 71 ? -7.172 -7.815 10.792 1.00 76.88 71 PRO A N 1
ATOM 546 C CA . PRO A 1 71 ? -5.987 -7.453 10.035 1.00 76.88 71 PRO A CA 1
ATOM 547 C C . PRO A 1 71 ? -5.137 -8.680 9.708 1.00 76.88 71 PRO A C 1
ATOM 549 O O . PRO A 1 71 ? -4.929 -9.550 10.557 1.00 76.88 71 PRO A O 1
ATOM 552 N N . ASP A 1 72 ? -4.558 -8.687 8.510 1.00 76.56 72 ASP A N 1
ATOM 553 C CA . ASP A 1 72 ? -3.488 -9.622 8.176 1.00 76.56 72 ASP A CA 1
ATOM 554 C C . ASP A 1 72 ? -2.300 -9.437 9.136 1.00 76.56 72 ASP A C 1
ATOM 556 O O . ASP A 1 72 ? -2.049 -8.344 9.651 1.00 76.56 72 ASP A O 1
ATOM 560 N N . HIS A 1 73 ? -1.561 -10.520 9.388 1.00 82.62 73 HIS A N 1
ATOM 561 C CA . HIS A 1 73 ? -0.383 -10.553 10.272 1.00 82.62 73 HIS A CA 1
ATOM 562 C C . HIS A 1 73 ? -0.642 -10.259 11.761 1.00 82.62 73 HIS A C 1
ATOM 564 O O . HIS A 1 73 ? 0.308 -10.198 12.540 1.00 82.62 73 HIS A O 1
ATOM 570 N N . TYR A 1 74 ? -1.900 -10.137 12.194 1.00 82.69 74 TYR A N 1
ATOM 571 C CA . TYR A 1 74 ? -2.236 -9.904 13.602 1.00 82.69 74 TYR A CA 1
ATOM 572 C C . TYR A 1 74 ? -1.721 -11.006 14.539 1.00 82.69 74 TYR A C 1
ATOM 574 O O . TYR A 1 74 ? -1.172 -10.718 15.599 1.00 82.69 74 TYR A O 1
ATOM 582 N N . SER A 1 75 ? -1.812 -12.270 14.122 1.00 83.19 75 SER A N 1
ATOM 583 C CA . SER A 1 75 ? -1.254 -13.399 14.874 1.00 83.19 75 SER A CA 1
ATOM 584 C C . SER A 1 75 ? 0.265 -13.300 15.034 1.00 83.19 75 SER A C 1
ATOM 586 O O . SER A 1 75 ? 0.781 -13.534 16.123 1.00 83.19 75 SER A O 1
ATOM 588 N N . ALA A 1 76 ? 0.980 -12.895 13.980 1.00 85.12 76 ALA A N 1
ATOM 589 C CA . ALA A 1 76 ? 2.424 -12.681 14.032 1.00 85.12 76 ALA A CA 1
ATOM 590 C C . ALA A 1 76 ? 2.791 -11.543 14.995 1.00 85.12 76 ALA A C 1
ATOM 592 O O . ALA A 1 76 ? 3.732 -11.684 15.771 1.00 85.12 76 ALA A O 1
ATOM 593 N N . PHE A 1 77 ? 2.015 -10.455 15.002 1.00 88.25 77 PHE A N 1
ATOM 594 C CA . PHE A 1 77 ? 2.170 -9.384 15.983 1.00 88.25 77 PHE A CA 1
ATOM 595 C C . PHE A 1 77 ? 2.005 -9.894 17.419 1.00 88.25 77 PHE A C 1
ATOM 597 O O . PHE A 1 77 ? 2.865 -9.624 18.253 1.00 88.25 77 PHE A O 1
ATOM 604 N N . LEU A 1 78 ? 0.943 -10.652 17.713 1.00 86.56 78 LEU A N 1
ATOM 605 C CA . LEU A 1 78 ? 0.729 -11.208 19.053 1.00 86.56 78 LEU A CA 1
ATOM 606 C C . LEU A 1 78 ? 1.897 -12.106 19.485 1.00 86.56 78 LEU A C 1
ATOM 608 O O . LEU A 1 78 ? 2.386 -11.970 20.608 1.00 86.56 78 LEU A O 1
ATOM 612 N N . CYS A 1 79 ? 2.403 -12.950 18.580 1.00 84.81 79 CYS A N 1
ATOM 613 C CA . CYS A 1 79 ? 3.594 -13.760 18.832 1.00 84.81 79 CYS A CA 1
ATOM 614 C C . CYS A 1 79 ? 4.835 -12.903 19.138 1.00 84.81 79 CYS A C 1
ATOM 616 O O . CYS A 1 79 ? 5.529 -13.188 20.113 1.00 84.81 79 CYS A O 1
ATOM 618 N N . ASP A 1 80 ? 5.093 -11.846 18.360 1.00 84.56 80 ASP A N 1
ATOM 619 C CA . ASP A 1 80 ? 6.218 -10.918 18.573 1.00 84.56 80 ASP A CA 1
ATOM 620 C C . ASP A 1 80 ? 6.109 -10.172 19.916 1.00 84.56 80 ASP A C 1
ATOM 622 O O . ASP A 1 80 ? 7.124 -9.875 20.544 1.00 84.56 80 ASP A O 1
ATOM 626 N N . GLN A 1 81 ? 4.889 -9.887 20.381 1.00 83.50 81 GLN A N 1
ATOM 627 C CA . GLN A 1 81 ? 4.636 -9.286 21.697 1.00 83.50 81 GLN A CA 1
ATOM 628 C C . GLN A 1 81 ? 4.713 -10.297 22.855 1.00 83.50 81 GLN A C 1
ATOM 630 O O . GLN A 1 81 ? 4.506 -9.924 24.009 1.00 83.50 81 GLN A O 1
ATOM 635 N N . GLY A 1 82 ? 4.991 -11.576 22.579 1.00 76.38 82 GLY A N 1
ATOM 636 C CA . GLY A 1 82 ? 5.017 -12.632 23.594 1.00 76.38 82 GLY A CA 1
ATOM 637 C C . GLY A 1 82 ? 3.632 -13.017 24.124 1.00 76.38 82 GLY A C 1
ATOM 638 O O . GLY A 1 82 ? 3.534 -13.660 25.169 1.00 76.38 82 GLY A O 1
ATOM 639 N N . VAL A 1 83 ? 2.561 -12.645 23.418 1.00 71.50 83 VAL A N 1
ATOM 640 C CA . VAL A 1 83 ? 1.180 -13.013 23.747 1.00 71.50 83 VAL A CA 1
ATOM 641 C C . VAL A 1 83 ? 0.889 -14.367 23.092 1.00 71.50 83 VAL A C 1
ATOM 643 O O . VAL A 1 83 ? 0.546 -14.449 21.914 1.00 71.50 83 VAL A O 1
ATOM 646 N N . LEU A 1 84 ? 1.098 -15.453 23.842 1.00 56.06 84 LEU A N 1
ATOM 647 C CA . LEU A 1 84 ? 0.874 -16.833 23.395 1.00 56.06 84 LEU A CA 1
ATOM 648 C C . LEU A 1 84 ? -0.456 -17.381 23.931 1.00 56.06 84 LEU A C 1
ATOM 650 O O . LEU A 1 84 ? -0.715 -17.319 25.128 1.00 56.06 84 LEU A O 1
ATOM 654 N N . GLY A 1 85 ? -1.247 -18.019 23.062 1.00 53.44 85 GLY A N 1
ATOM 655 C CA . GLY A 1 85 ? -2.446 -18.764 23.463 1.00 53.44 85 GLY A CA 1
ATOM 656 C C . GLY A 1 85 ? -3.633 -17.880 23.862 1.00 53.44 85 GLY A C 1
ATOM 657 O O . GLY A 1 85 ? -3.567 -16.658 23.777 1.00 53.44 85 GLY A O 1
ATOM 658 N N . CYS A 1 86 ? -4.736 -18.519 24.268 1.00 45.59 86 CYS A N 1
ATOM 659 C CA . CYS A 1 86 ? -6.084 -17.966 24.502 1.00 45.59 86 CYS A CA 1
ATOM 660 C C . CYS A 1 86 ? -6.192 -16.742 25.443 1.00 45.59 86 CYS A C 1
ATOM 662 O O . CYS A 1 86 ? -7.290 -16.227 25.650 1.00 45.59 86 CYS A O 1
ATOM 664 N N . ASP A 1 87 ? -5.072 -16.263 25.980 1.00 53.00 87 ASP A N 1
ATOM 665 C CA . ASP A 1 87 ? -4.937 -15.034 26.751 1.00 53.00 87 ASP A CA 1
ATOM 666 C C . ASP A 1 87 ? -4.891 -13.772 25.887 1.00 53.00 87 ASP A C 1
ATOM 668 O O . ASP A 1 87 ? -4.790 -12.693 26.460 1.00 53.00 87 ASP A O 1
ATOM 672 N N . ALA A 1 88 ? -5.057 -13.854 24.555 1.00 52.41 88 ALA A N 1
ATOM 673 C CA . ALA A 1 88 ? -5.346 -12.720 23.662 1.00 52.41 88 ALA A CA 1
ATOM 674 C C . ALA A 1 88 ? -6.762 -12.123 23.896 1.00 52.41 88 ALA A C 1
ATOM 676 O O . ALA A 1 88 ? -7.582 -11.956 22.995 1.00 52.41 88 ALA A O 1
ATOM 677 N N . LEU A 1 89 ? -7.002 -11.783 25.165 1.00 60.94 89 LEU A N 1
ATOM 678 C CA . LEU A 1 89 ? -7.464 -10.494 25.649 1.00 60.94 89 LEU A CA 1
ATOM 679 C C . LEU A 1 89 ? -8.923 -10.145 25.338 1.00 60.94 89 LEU A C 1
ATOM 681 O O . LEU A 1 89 ? -9.245 -9.444 24.386 1.00 60.94 89 LEU A O 1
ATOM 685 N N . SER A 1 90 ? -9.795 -10.467 26.302 1.00 62.06 90 SER A N 1
ATOM 686 C CA . SER A 1 90 ? -11.075 -9.772 26.540 1.00 62.06 90 SER A CA 1
ATOM 687 C C . SER A 1 90 ? -10.864 -8.325 27.030 1.00 62.06 90 SER A C 1
ATOM 689 O O . SER A 1 90 ? -11.583 -7.864 27.915 1.00 62.06 90 SER A O 1
ATOM 691 N N . LEU A 1 91 ? -9.860 -7.619 26.499 1.00 67.00 91 LEU A N 1
ATOM 692 C CA . LEU A 1 91 ? -9.597 -6.225 26.837 1.00 67.00 91 LEU A CA 1
ATOM 693 C C . LEU A 1 91 ? -10.757 -5.360 26.367 1.00 67.00 91 LEU A C 1
ATOM 695 O O . LEU A 1 91 ? -11.287 -5.545 25.266 1.00 67.00 91 LEU A O 1
ATOM 699 N N . ASP A 1 92 ? -11.135 -4.405 27.203 1.00 73.69 92 ASP A N 1
ATOM 700 C CA . ASP A 1 92 ? -12.116 -3.394 26.876 1.00 73.69 92 ASP A CA 1
ATOM 701 C C . ASP A 1 92 ? -11.463 -2.052 26.525 1.00 73.69 92 ASP A C 1
ATOM 703 O O . ASP A 1 92 ? -10.281 -1.800 26.754 1.00 73.69 92 ASP A O 1
ATOM 707 N N . SER A 1 93 ? -12.277 -1.256 25.835 1.00 75.31 93 SER A N 1
ATOM 708 C CA . SER A 1 93 ? -12.090 0.095 25.311 1.00 75.31 93 SER A CA 1
ATOM 709 C C . SER A 1 93 ? -10.661 0.634 25.245 1.00 75.31 93 SER A C 1
ATOM 711 O O . SER A 1 93 ? -10.120 0.731 24.145 1.00 75.31 93 SER A O 1
ATOM 713 N N . GLU A 1 94 ? -10.064 1.021 26.372 1.00 81.06 94 GLU A N 1
ATOM 714 C CA . GLU A 1 94 ? -8.770 1.709 26.398 1.00 81.06 94 GLU A CA 1
ATOM 715 C C . GLU A 1 94 ? -7.604 0.768 26.086 1.00 81.06 94 GLU A C 1
ATOM 717 O O . GLU A 1 94 ? -6.859 1.008 25.138 1.00 81.06 94 GLU A O 1
ATOM 722 N N . ALA A 1 95 ? -7.515 -0.365 26.780 1.00 82.19 95 ALA A N 1
ATOM 723 C CA . ALA A 1 95 ? -6.442 -1.329 26.563 1.00 82.19 95 ALA A CA 1
ATOM 724 C C . ALA A 1 95 ? -6.517 -1.968 25.164 1.00 82.19 95 ALA A C 1
ATOM 726 O O . ALA A 1 95 ? -5.496 -2.226 24.527 1.00 82.19 95 ALA A O 1
ATOM 727 N N . ALA A 1 96 ? -7.731 -2.174 24.638 1.00 83.75 96 ALA A N 1
ATOM 728 C CA . ALA A 1 96 ? -7.914 -2.629 23.261 1.00 83.75 96 ALA A CA 1
ATOM 729 C C . ALA A 1 96 ? -7.498 -1.560 22.229 1.00 83.75 96 ALA A C 1
ATOM 731 O O . ALA A 1 96 ? -6.989 -1.902 21.161 1.00 83.75 96 ALA A O 1
ATOM 732 N N . ALA A 1 97 ? -7.692 -0.272 22.536 1.00 83.38 97 ALA A N 1
ATOM 733 C CA . ALA A 1 97 ? -7.231 0.827 21.692 1.00 83.38 97 ALA A CA 1
ATOM 734 C C . ALA A 1 97 ? -5.701 0.963 21.705 1.00 83.38 97 ALA A C 1
ATOM 736 O O . ALA A 1 97 ? -5.108 1.194 20.651 1.00 83.38 97 ALA A O 1
ATOM 737 N N . ASP A 1 98 ? -5.064 0.780 22.862 1.00 85.00 98 ASP A N 1
ATOM 738 C CA . ASP A 1 98 ? -3.603 0.777 22.978 1.00 85.00 98 ASP A CA 1
ATOM 739 C C . ASP A 1 98 ? -2.980 -0.403 22.224 1.00 85.00 98 ASP A C 1
ATOM 741 O O . ASP A 1 98 ? -2.004 -0.222 21.497 1.00 85.00 98 ASP A O 1
ATOM 745 N N . LEU A 1 99 ? -3.589 -1.592 22.293 1.00 86.25 99 LEU A N 1
ATOM 746 C CA . LEU A 1 99 ? -3.142 -2.743 21.504 1.00 86.25 99 LEU A CA 1
ATOM 747 C C . LEU A 1 99 ? -3.265 -2.488 19.993 1.00 86.25 99 LEU A C 1
ATOM 749 O O . LEU A 1 99 ? -2.378 -2.854 19.224 1.00 86.25 99 LEU A O 1
ATOM 753 N N . LEU A 1 100 ? -4.345 -1.836 19.557 1.00 86.50 100 LEU A N 1
ATOM 754 C CA . LEU A 1 100 ? -4.541 -1.462 18.155 1.00 86.50 100 LEU A CA 1
ATOM 755 C C . LEU A 1 100 ? -3.490 -0.453 17.671 1.00 86.50 100 LEU A C 1
ATOM 757 O O . LEU A 1 100 ? -3.011 -0.550 16.540 1.00 86.50 100 LEU A O 1
ATOM 761 N N . LEU A 1 101 ? -3.128 0.508 18.522 1.00 85.94 101 LEU A N 1
ATOM 762 C CA . LEU A 1 101 ? -2.039 1.446 18.262 1.00 85.94 101 LEU A CA 1
ATOM 763 C C . LEU A 1 101 ? -0.702 0.719 18.120 1.00 85.94 101 LEU A C 1
ATOM 765 O O . LEU A 1 101 ? -0.023 0.898 17.109 1.00 85.94 101 LEU A O 1
ATOM 769 N N . ALA A 1 102 ? -0.380 -0.150 19.079 1.00 88.44 102 ALA A N 1
ATOM 770 C CA . ALA A 1 102 ? 0.839 -0.950 19.067 1.00 88.44 102 ALA A CA 1
ATOM 771 C C . ALA A 1 102 ? 0.929 -1.839 17.815 1.00 88.44 102 ALA A C 1
ATOM 773 O O . ALA A 1 102 ? 1.978 -1.895 17.173 1.00 88.44 102 ALA A O 1
ATOM 774 N N . PHE A 1 103 ? -0.181 -2.464 17.406 1.00 88.25 103 PHE A N 1
ATOM 775 C CA . PHE A 1 103 ? -0.256 -3.224 16.157 1.00 88.25 103 PHE A CA 1
ATOM 776 C C . PHE A 1 103 ? 0.060 -2.347 14.937 1.00 88.25 103 PHE A C 1
ATOM 778 O O . PHE A 1 103 ? 0.847 -2.736 14.074 1.00 88.25 103 PHE A O 1
ATOM 785 N N . GLY A 1 104 ? -0.528 -1.149 14.864 1.00 86.56 104 GLY A N 1
ATOM 786 C CA . GLY A 1 104 ? -0.290 -0.216 13.765 1.00 86.56 104 GLY A CA 1
ATOM 787 C C 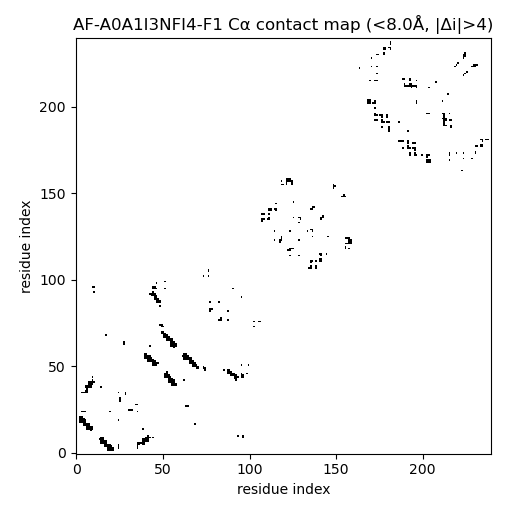. GLY A 1 104 ? 1.168 0.241 13.678 1.00 86.56 104 GLY A C 1
ATOM 788 O O . GLY A 1 104 ? 1.733 0.295 12.585 1.00 86.56 104 GLY A O 1
ATOM 789 N N . GLU A 1 105 ? 1.797 0.557 14.808 1.00 89.06 105 GLU A N 1
ATOM 790 C CA . GLU A 1 105 ? 3.217 0.922 14.858 1.00 89.06 105 GLU A CA 1
ATOM 791 C C . GLU A 1 105 ? 4.122 -0.246 14.455 1.00 89.06 105 GLU A C 1
ATOM 793 O O . GLU A 1 105 ? 5.016 -0.069 13.622 1.00 89.06 105 GLU A O 1
ATOM 798 N N . TRP A 1 106 ? 3.847 -1.448 14.970 1.00 91.88 106 TRP A N 1
ATOM 799 C CA . TRP A 1 106 ? 4.567 -2.666 14.604 1.00 91.88 106 TRP A CA 1
ATOM 800 C C . TRP A 1 106 ? 4.471 -2.952 13.102 1.00 91.88 106 TRP A C 1
ATOM 802 O O . TRP A 1 106 ? 5.495 -3.165 12.454 1.00 91.88 106 TRP A O 1
ATOM 812 N N . LEU A 1 107 ? 3.272 -2.876 12.514 1.00 88.94 107 LEU A N 1
ATOM 813 C CA . LEU A 1 107 ? 3.073 -3.145 11.088 1.00 88.94 107 LEU A CA 1
ATOM 814 C C . LEU A 1 107 ? 3.832 -2.137 10.217 1.00 88.94 107 LEU A C 1
ATOM 816 O O . LEU A 1 107 ? 4.516 -2.530 9.274 1.00 88.94 107 LEU A O 1
ATOM 820 N N . ASN A 1 108 ? 3.763 -0.844 10.555 1.00 88.38 108 ASN A N 1
ATOM 821 C CA . ASN A 1 108 ? 4.528 0.188 9.848 1.00 88.38 108 ASN A CA 1
ATOM 822 C C . ASN A 1 108 ? 6.040 -0.034 9.984 1.00 88.38 108 ASN A C 1
ATOM 824 O O . ASN A 1 108 ? 6.783 0.236 9.042 1.00 88.38 108 ASN A O 1
ATOM 828 N N . SER A 1 109 ? 6.499 -0.535 11.135 1.00 90.94 109 SER A N 1
ATOM 829 C CA . SER A 1 109 ? 7.897 -0.907 11.338 1.00 90.94 109 SER A CA 1
ATOM 830 C C . SER A 1 109 ? 8.305 -2.058 10.417 1.00 90.94 109 SER A C 1
ATOM 832 O O . SER A 1 109 ? 9.272 -1.897 9.678 1.00 90.94 109 SER A O 1
ATOM 834 N N . LYS A 1 110 ? 7.539 -3.157 10.371 1.00 88.50 110 LYS A N 1
ATOM 835 C CA . LYS A 1 110 ? 7.810 -4.302 9.481 1.00 88.50 110 LYS A CA 1
ATOM 836 C C . LYS A 1 110 ? 7.787 -3.913 8.003 1.00 88.50 110 LYS A C 1
ATOM 838 O O . LYS A 1 110 ? 8.714 -4.246 7.273 1.00 88.50 110 LYS A O 1
ATOM 843 N N . GLN A 1 111 ? 6.798 -3.128 7.577 1.00 87.94 111 GLN A N 1
ATOM 844 C CA . GLN A 1 111 ? 6.745 -2.606 6.206 1.00 87.94 111 GLN A CA 1
ATOM 845 C C . GLN A 1 111 ? 7.959 -1.729 5.876 1.00 87.94 111 GLN A C 1
ATOM 847 O O . GLN A 1 111 ? 8.496 -1.807 4.775 1.00 87.94 111 GLN A O 1
ATOM 852 N N . ALA A 1 112 ? 8.431 -0.916 6.825 1.00 91.00 112 ALA A N 1
ATOM 853 C CA . ALA A 1 112 ? 9.635 -0.119 6.623 1.00 91.00 112 ALA A CA 1
ATOM 854 C C . ALA A 1 112 ? 10.901 -0.985 6.463 1.00 91.00 112 ALA A C 1
ATOM 856 O O . ALA A 1 112 ? 11.795 -0.604 5.709 1.00 91.00 112 ALA A O 1
ATOM 857 N N . GLU A 1 113 ? 10.983 -2.139 7.137 1.00 91.94 113 GLU A N 1
ATOM 858 C CA . GLU A 1 113 ? 12.076 -3.111 6.961 1.00 91.94 113 GLU A CA 1
ATOM 859 C C . GLU A 1 113 ? 12.057 -3.747 5.568 1.00 91.94 113 GLU A C 1
ATOM 861 O O . GLU A 1 113 ? 13.100 -3.853 4.920 1.00 91.94 113 GLU A O 1
ATOM 866 N N . GLU A 1 114 ? 10.875 -4.129 5.084 1.00 90.00 114 GLU A N 1
ATOM 867 C CA . GLU A 1 114 ? 10.705 -4.676 3.735 1.00 90.00 114 GLU A CA 1
ATOM 868 C C . GLU A 1 114 ? 11.056 -3.646 2.661 1.00 90.00 114 GLU A C 1
ATOM 870 O O . GLU A 1 114 ? 11.842 -3.941 1.763 1.00 90.00 114 GLU A O 1
ATOM 875 N N . PHE A 1 115 ? 10.559 -2.415 2.796 1.00 91.75 115 PHE A N 1
ATOM 876 C CA . PHE A 1 115 ? 10.889 -1.329 1.875 1.00 91.75 115 PHE A CA 1
ATOM 877 C C . PHE A 1 115 ? 12.384 -1.030 1.856 1.00 91.75 115 PHE A C 1
ATOM 879 O O . PHE A 1 115 ? 12.944 -0.858 0.780 1.00 91.75 115 PHE A O 1
ATOM 886 N N . GLU A 1 116 ? 13.059 -0.983 3.010 1.00 93.00 116 GLU A N 1
ATOM 887 C CA . GLU A 1 116 ? 14.513 -0.803 3.030 1.00 93.00 116 GLU A CA 1
ATOM 888 C C . GLU A 1 116 ? 15.213 -1.915 2.246 1.00 93.00 116 GLU A C 1
ATOM 890 O O .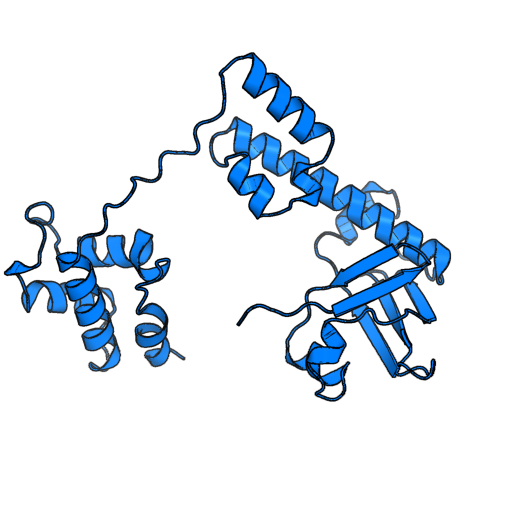 GLU A 1 116 ? 16.058 -1.619 1.401 1.00 93.00 116 GLU A O 1
ATOM 895 N N . ARG A 1 117 ? 14.860 -3.181 2.493 1.00 91.56 117 ARG A N 1
ATOM 896 C CA . ARG A 1 117 ? 15.454 -4.323 1.787 1.00 91.56 117 ARG A CA 1
ATOM 897 C C . ARG A 1 117 ? 15.266 -4.199 0.275 1.00 91.56 117 ARG A C 1
ATOM 899 O O . ARG A 1 117 ? 16.233 -4.356 -0.469 1.00 91.56 117 ARG A O 1
ATOM 906 N N . ASP A 1 118 ? 14.055 -3.886 -0.170 1.00 85.38 118 ASP A N 1
ATOM 907 C CA . ASP A 1 118 ? 13.713 -3.820 -1.591 1.00 85.38 118 ASP A CA 1
ATOM 908 C C . ASP A 1 118 ? 14.358 -2.593 -2.270 1.00 85.38 118 ASP A C 1
ATOM 910 O O . ASP A 1 118 ? 14.835 -2.676 -3.405 1.00 85.38 118 ASP A O 1
ATOM 914 N N . ILE A 1 119 ? 14.480 -1.471 -1.553 1.00 88.69 119 ILE A N 1
ATOM 915 C CA . ILE A 1 119 ? 15.221 -0.279 -1.994 1.00 88.69 119 ILE A CA 1
ATOM 916 C C . ILE A 1 119 ? 16.716 -0.590 -2.137 1.00 88.69 119 ILE A C 1
ATOM 918 O O . ILE A 1 119 ? 17.338 -0.216 -3.134 1.00 88.69 119 ILE A O 1
ATOM 922 N N . LEU A 1 120 ? 17.307 -1.293 -1.167 1.00 88.31 120 LEU A N 1
ATOM 923 C CA . LEU A 1 120 ? 18.710 -1.712 -1.212 1.00 88.31 120 LEU A CA 1
ATOM 924 C C . LEU A 1 120 ? 18.982 -2.715 -2.344 1.00 88.31 120 LEU A C 1
ATOM 926 O O . LEU A 1 120 ? 20.062 -2.680 -2.933 1.00 88.31 120 LEU A O 1
ATOM 930 N N . ALA A 1 121 ? 18.006 -3.563 -2.674 1.00 84.19 121 ALA A N 1
ATOM 931 C CA . ALA A 1 121 ? 18.052 -4.479 -3.814 1.00 84.19 121 ALA A CA 1
ATOM 932 C C . ALA A 1 121 ? 17.797 -3.787 -5.173 1.00 84.19 121 ALA A C 1
ATOM 934 O O . ALA A 1 121 ? 18.032 -4.380 -6.231 1.00 84.19 121 ALA A O 1
ATOM 935 N N . GLY A 1 122 ? 17.338 -2.530 -5.165 1.00 82.12 122 GLY A N 1
ATOM 936 C CA . GLY A 1 122 ? 16.960 -1.775 -6.363 1.00 82.12 122 GLY A CA 1
ATOM 937 C C . GLY A 1 122 ? 15.632 -2.220 -6.986 1.00 82.12 122 GLY A C 1
ATOM 938 O O . GLY A 1 122 ? 15.361 -1.887 -8.141 1.00 82.12 122 GLY A O 1
ATOM 939 N N . ASP A 1 123 ? 14.821 -2.981 -6.254 1.00 80.81 123 ASP A N 1
ATOM 940 C CA . ASP A 1 123 ? 13.494 -3.444 -6.670 1.00 80.81 123 ASP A CA 1
ATOM 941 C C . ASP A 1 123 ? 12.404 -2.384 -6.459 1.00 80.81 123 ASP A C 1
ATOM 943 O O . ASP A 1 123 ? 11.352 -2.464 -7.091 1.00 80.81 123 ASP A O 1
ATOM 947 N N . MET A 1 124 ? 12.672 -1.382 -5.617 1.00 83.69 124 MET A N 1
ATOM 948 C CA . MET A 1 124 ? 11.738 -0.317 -5.252 1.00 83.69 124 MET A CA 1
ATOM 949 C C . MET A 1 124 ? 12.455 1.041 -5.139 1.00 83.69 124 MET A C 1
ATOM 951 O O . MET A 1 124 ? 13.626 1.098 -4.753 1.00 83.69 124 MET A O 1
ATOM 955 N N . THR A 1 125 ? 11.771 2.149 -5.442 1.00 86.06 125 THR A N 1
ATOM 956 C CA . THR A 1 125 ? 12.246 3.513 -5.131 1.00 86.06 125 THR A CA 1
ATOM 957 C C . THR A 1 125 ? 11.651 4.082 -3.847 1.00 86.06 125 THR A C 1
ATOM 959 O O . THR A 1 125 ? 10.619 3.637 -3.346 1.00 86.06 125 THR A O 1
ATOM 962 N N . PHE A 1 126 ? 12.274 5.141 -3.325 1.00 87.62 126 PHE A N 1
ATOM 963 C CA . PHE A 1 126 ? 11.723 5.895 -2.198 1.00 87.62 126 PHE A CA 1
ATOM 964 C C . PHE A 1 126 ? 10.359 6.527 -2.524 1.00 87.62 126 PHE A C 1
ATOM 966 O O . PHE A 1 126 ? 9.490 6.588 -1.655 1.00 87.62 126 PHE A O 1
ATOM 973 N N . GLU A 1 127 ? 10.142 6.984 -3.761 1.00 86.38 127 GLU A N 1
ATOM 974 C CA . GLU A 1 127 ? 8.849 7.513 -4.205 1.00 86.38 127 GLU A CA 1
ATOM 975 C C . GLU A 1 127 ? 7.769 6.427 -4.238 1.00 86.38 127 GLU A C 1
ATOM 977 O O . GLU A 1 127 ? 6.645 6.682 -3.808 1.00 86.38 127 GLU A O 1
ATOM 982 N N . GLU A 1 128 ? 8.111 5.220 -4.697 1.00 82.25 128 GLU A N 1
ATOM 983 C CA . GLU A 1 128 ? 7.206 4.066 -4.693 1.00 82.25 128 GLU A CA 1
ATOM 984 C C . GLU A 1 128 ? 6.834 3.667 -3.260 1.00 82.25 128 GLU A C 1
ATOM 986 O O . GLU A 1 128 ? 5.648 3.575 -2.941 1.00 82.25 128 GLU A O 1
ATOM 991 N N . ALA A 1 129 ? 7.817 3.547 -2.362 1.00 85.56 129 ALA A N 1
ATOM 992 C CA . ALA A 1 129 ? 7.579 3.278 -0.943 1.00 85.56 129 ALA A CA 1
ATOM 993 C C . ALA A 1 129 ? 6.655 4.332 -0.301 1.00 85.56 129 ALA A C 1
ATOM 995 O O . ALA A 1 129 ? 5.707 3.996 0.417 1.00 85.56 129 ALA A O 1
ATOM 996 N N . ARG A 1 130 ? 6.886 5.621 -0.600 1.00 87.56 130 ARG A N 1
ATOM 997 C CA . ARG A 1 130 ? 6.054 6.733 -0.115 1.00 87.56 130 ARG A CA 1
ATOM 998 C C . ARG A 1 130 ? 4.623 6.666 -0.645 1.00 87.56 130 ARG A C 1
ATOM 1000 O O . ARG A 1 130 ? 3.705 7.037 0.084 1.00 87.56 130 ARG A O 1
ATOM 1007 N N . ALA A 1 131 ? 4.433 6.230 -1.889 1.00 80.88 131 ALA A N 1
ATOM 1008 C CA . ALA A 1 131 ? 3.113 6.076 -2.491 1.00 80.88 131 ALA A CA 1
ATOM 1009 C C . ALA A 1 131 ? 2.334 4.894 -1.889 1.00 80.88 131 ALA A C 1
ATOM 1011 O O . ALA A 1 131 ? 1.130 5.022 -1.678 1.00 80.88 131 ALA A O 1
ATOM 1012 N N . ILE A 1 132 ? 3.007 3.779 -1.578 1.00 79.38 132 ILE A N 1
ATOM 1013 C CA . ILE A 1 132 ? 2.375 2.587 -0.988 1.00 79.38 132 ILE A CA 1
ATOM 1014 C C . ILE A 1 132 ? 1.936 2.856 0.455 1.00 79.38 132 ILE A C 1
ATOM 1016 O O . ILE A 1 132 ? 0.784 2.608 0.808 1.00 79.38 132 ILE A O 1
ATOM 1020 N N . SER A 1 133 ? 2.840 3.353 1.304 1.00 82.19 133 SER A N 1
ATOM 1021 C CA . SER A 1 133 ? 2.533 3.628 2.712 1.00 82.19 133 SER A CA 1
ATOM 1022 C C . SER A 1 133 ? 3.309 4.847 3.218 1.00 82.19 133 SER A C 1
ATOM 1024 O O . SER A 1 133 ? 4.457 4.728 3.660 1.00 82.19 133 SER A O 1
ATOM 1026 N N . PRO A 1 134 ? 2.680 6.041 3.233 1.00 86.50 134 PRO A N 1
ATOM 1027 C CA . PRO A 1 134 ? 3.301 7.249 3.772 1.00 86.50 134 PRO A CA 1
ATOM 1028 C C . PRO A 1 134 ? 3.709 7.114 5.245 1.00 86.50 134 PRO A C 1
ATOM 1030 O O . PRO A 1 134 ? 4.689 7.721 5.673 1.00 86.50 134 PRO A O 1
ATOM 1033 N N . LYS A 1 135 ? 2.963 6.326 6.034 1.00 85.25 135 LYS A N 1
ATOM 1034 C CA . LYS A 1 135 ? 3.260 6.100 7.456 1.00 85.25 135 LYS A CA 1
ATOM 1035 C C . LYS A 1 135 ? 4.523 5.260 7.634 1.00 85.25 135 LYS A C 1
ATOM 1037 O O . LYS A 1 135 ? 5.411 5.692 8.363 1.00 85.25 135 LYS A O 1
ATOM 1042 N N . ALA A 1 136 ? 4.642 4.138 6.922 1.00 86.12 136 ALA A N 1
ATOM 1043 C CA . ALA A 1 136 ? 5.854 3.321 6.938 1.00 86.12 136 ALA A CA 1
ATOM 1044 C C . ALA A 1 136 ? 7.068 4.111 6.416 1.00 86.12 136 ALA A C 1
ATOM 1046 O O . ALA A 1 136 ? 8.132 4.082 7.028 1.00 86.12 136 ALA A O 1
ATOM 1047 N N . PHE A 1 137 ? 6.895 4.905 5.352 1.00 88.75 137 PHE A N 1
ATOM 1048 C CA . PHE A 1 137 ? 7.953 5.761 4.800 1.00 88.75 137 PHE A CA 1
ATOM 1049 C C . PHE A 1 137 ? 8.518 6.779 5.805 1.00 88.75 137 PHE A C 1
ATOM 1051 O O . PHE A 1 137 ? 9.716 7.068 5.808 1.00 88.75 137 PHE A O 1
ATOM 1058 N N . ASN A 1 138 ? 7.669 7.318 6.680 1.00 89.75 138 ASN A N 1
ATOM 1059 C CA . ASN A 1 138 ? 8.076 8.273 7.711 1.00 89.75 138 ASN A CA 1
ATOM 1060 C C . ASN A 1 138 ? 8.716 7.610 8.945 1.00 89.75 138 ASN A C 1
ATOM 1062 O O . ASN A 1 138 ? 9.119 8.319 9.868 1.00 89.75 138 ASN A O 1
ATOM 1066 N N . MET A 1 139 ? 8.844 6.279 8.980 1.00 91.44 139 MET A N 1
ATOM 1067 C CA . MET A 1 139 ? 9.513 5.597 10.085 1.00 91.44 139 MET A CA 1
ATOM 1068 C C . MET A 1 139 ? 11.002 5.974 10.144 1.00 91.44 139 MET A C 1
ATOM 1070 O O . MET A 1 139 ? 11.649 6.103 9.097 1.00 91.44 139 MET A O 1
ATOM 1074 N N . PRO A 1 140 ? 11.600 6.080 11.351 1.00 91.56 140 PRO A N 1
ATOM 1075 C CA . PRO A 1 140 ? 12.995 6.499 11.516 1.00 91.56 140 PRO A CA 1
ATOM 1076 C C . PRO A 1 140 ? 13.996 5.700 10.676 1.00 91.56 140 PRO A C 1
ATOM 1078 O O . PRO A 1 140 ? 15.005 6.243 10.236 1.00 91.56 140 PRO A O 1
ATOM 1081 N N . ARG A 1 141 ? 13.711 4.416 10.444 1.00 89.19 141 ARG A N 1
ATOM 1082 C CA . ARG A 1 141 ? 14.537 3.498 9.657 1.00 89.19 141 ARG A CA 1
ATOM 1083 C C . ARG A 1 141 ? 14.705 3.963 8.206 1.00 89.19 141 ARG A C 1
ATOM 1085 O O . ARG A 1 141 ? 15.827 4.202 7.770 1.00 89.19 141 ARG A O 1
ATOM 1092 N N . LEU A 1 142 ? 13.599 4.192 7.497 1.00 90.44 142 LEU A N 1
ATOM 1093 C CA . LEU A 1 142 ? 13.630 4.672 6.111 1.00 90.44 142 LEU A CA 1
ATOM 1094 C C . LEU A 1 142 ? 14.117 6.117 5.998 1.00 90.44 142 LEU A C 1
ATOM 1096 O O . LEU A 1 142 ? 14.827 6.444 5.050 1.00 90.44 142 LEU A O 1
ATOM 1100 N N . GLN A 1 143 ? 13.800 6.972 6.975 1.00 92.44 143 GLN A N 1
ATOM 1101 C CA . GLN A 1 143 ? 14.301 8.350 6.994 1.00 92.44 143 GLN A CA 1
ATOM 1102 C C . GLN A 1 143 ? 15.830 8.401 7.109 1.00 92.44 143 GLN A C 1
ATOM 1104 O O . GLN A 1 143 ? 16.473 9.169 6.393 1.00 92.44 143 GLN A O 1
ATOM 1109 N N . LYS A 1 144 ? 16.430 7.552 7.956 1.00 91.25 144 LYS A N 1
ATOM 1110 C CA . LYS A 1 144 ? 17.892 7.419 8.046 1.00 91.25 144 LYS A CA 1
ATOM 1111 C C . LYS A 1 144 ? 18.488 6.963 6.717 1.00 91.25 144 LYS A C 1
ATOM 1113 O O . LYS A 1 144 ? 19.388 7.630 6.211 1.00 91.25 144 LYS A O 1
ATOM 1118 N N . LEU A 1 145 ? 17.929 5.907 6.122 1.00 91.19 145 LEU A N 1
ATOM 1119 C CA . LEU A 1 145 ? 18.383 5.389 4.833 1.00 91.19 145 LEU A CA 1
ATOM 1120 C C . LEU A 1 145 ? 18.315 6.456 3.728 1.00 91.19 145 LEU A C 1
ATOM 1122 O O . LEU A 1 145 ? 19.274 6.631 2.981 1.00 91.19 145 LEU A O 1
ATOM 1126 N N . LEU A 1 146 ? 17.210 7.203 3.636 1.00 89.62 146 LEU A N 1
ATOM 1127 C CA . LEU A 1 146 ? 17.045 8.279 2.657 1.00 89.62 146 LEU A CA 1
ATOM 1128 C C . LEU A 1 146 ? 18.119 9.359 2.823 1.00 89.62 146 LEU A C 1
ATOM 1130 O O . LEU A 1 146 ? 18.754 9.752 1.847 1.00 89.62 146 LEU A O 1
ATOM 1134 N N . VAL A 1 147 ? 18.349 9.821 4.056 1.00 90.31 147 VAL A N 1
ATOM 1135 C CA . VAL A 1 147 ? 19.363 10.845 4.352 1.00 90.31 147 VAL A CA 1
ATOM 1136 C C . VAL A 1 147 ? 20.769 10.351 4.003 1.00 90.31 147 VAL A C 1
ATOM 1138 O O . VAL A 1 147 ? 21.559 11.105 3.434 1.00 90.31 147 VAL A O 1
ATOM 1141 N N . GLU A 1 148 ? 21.096 9.098 4.315 1.00 89.56 148 GLU A N 1
ATOM 1142 C CA . GLU A 1 148 ? 22.388 8.487 3.980 1.00 89.56 148 GLU A CA 1
ATOM 1143 C C . GLU A 1 148 ? 22.595 8.366 2.465 1.00 89.56 148 GLU A C 1
ATOM 1145 O O . GLU A 1 148 ? 23.643 8.760 1.941 1.00 89.56 148 GLU A O 1
ATOM 1150 N N . ARG A 1 149 ? 21.583 7.879 1.738 1.00 85.12 149 ARG A N 1
ATOM 1151 C CA . ARG A 1 149 ? 21.624 7.740 0.275 1.00 85.12 149 ARG A CA 1
ATOM 1152 C C . ARG A 1 149 ? 21.698 9.085 -0.437 1.00 85.12 149 ARG A C 1
ATOM 1154 O O . ARG A 1 149 ? 22.453 9.212 -1.399 1.00 85.12 149 ARG A O 1
ATOM 1161 N N . PHE A 1 150 ? 21.001 10.093 0.079 1.00 85.94 150 PHE A N 1
ATOM 1162 C CA . PHE A 1 150 ? 21.057 11.456 -0.439 1.00 85.94 150 PHE A CA 1
ATOM 1163 C C . PHE A 1 150 ? 22.445 12.085 -0.252 1.00 85.94 150 PHE A C 1
ATOM 1165 O O . PHE A 1 150 ? 22.992 12.663 -1.186 1.00 85.94 150 PHE A O 1
ATOM 1172 N N . LYS A 1 151 ? 23.064 11.930 0.928 1.00 86.31 151 LYS A N 1
ATOM 1173 C CA . LYS A 1 151 ? 24.414 12.459 1.208 1.00 86.31 151 LYS A CA 1
ATOM 1174 C C . LYS A 1 151 ? 25.508 11.826 0.352 1.00 86.31 151 LYS A C 1
ATOM 1176 O O . LYS A 1 151 ? 26.500 12.480 0.053 1.00 86.31 151 LYS A O 1
ATOM 1181 N N . THR A 1 152 ? 25.352 10.551 0.015 1.00 82.50 152 THR A N 1
ATOM 1182 C CA . THR A 1 152 ? 26.349 9.777 -0.739 1.00 82.50 152 THR A CA 1
ATOM 1183 C C . THR A 1 152 ? 26.137 9.826 -2.252 1.00 82.50 152 THR A C 1
ATOM 1185 O O . THR A 1 152 ? 26.871 9.157 -2.973 1.00 82.50 152 THR A O 1
ATOM 1188 N N . ASP A 1 153 ? 25.130 10.571 -2.727 1.00 74.94 153 ASP A N 1
ATOM 1189 C CA . ASP A 1 153 ? 24.664 10.588 -4.125 1.00 74.94 153 ASP A CA 1
ATOM 1190 C C . ASP A 1 153 ? 24.441 9.174 -4.706 1.00 74.94 153 ASP A C 1
ATOM 1192 O O . ASP A 1 153 ? 24.553 8.916 -5.903 1.00 74.94 153 ASP A O 1
ATOM 1196 N N . SER A 1 154 ? 24.122 8.215 -3.829 1.00 77.75 154 SER A N 1
ATOM 1197 C CA . SER A 1 154 ? 23.940 6.800 -4.167 1.00 77.75 154 SER A CA 1
ATOM 1198 C C . SER A 1 154 ? 22.465 6.416 -4.192 1.00 77.75 154 SER A C 1
ATOM 1200 O O . SER A 1 154 ? 22.097 5.290 -3.849 1.00 77.75 154 SER A O 1
ATOM 1202 N N . MET A 1 155 ? 21.606 7.366 -4.571 1.00 75.75 155 MET A N 1
ATOM 1203 C CA . MET A 1 155 ? 20.168 7.144 -4.644 1.00 75.75 155 MET A CA 1
ATOM 1204 C C . MET A 1 155 ? 19.883 5.950 -5.567 1.00 75.75 155 MET A C 1
ATOM 1206 O O . MET A 1 155 ? 20.280 5.982 -6.739 1.00 75.75 155 MET A O 1
ATOM 1210 N N . PRO A 1 156 ? 19.221 4.891 -5.065 1.00 67.06 156 PRO A N 1
ATOM 1211 C CA . PRO A 1 156 ? 18.846 3.759 -5.885 1.00 67.06 156 PRO A CA 1
ATOM 1212 C C . PRO A 1 156 ? 17.927 4.273 -6.984 1.00 67.06 156 PRO A C 1
ATOM 1214 O O . PRO A 1 156 ? 16.823 4.763 -6.748 1.00 67.06 156 PRO A O 1
ATOM 1217 N N . LYS A 1 157 ? 18.427 4.207 -8.216 1.00 63.50 157 LYS A N 1
ATOM 1218 C CA . LYS A 1 157 ? 17.604 4.423 -9.394 1.00 63.50 157 LYS A CA 1
ATOM 1219 C C . LYS A 1 157 ? 16.709 3.201 -9.456 1.00 63.50 157 LYS A C 1
ATOM 1221 O O . LYS A 1 157 ? 17.231 2.102 -9.647 1.00 63.50 157 LYS A O 1
ATOM 1226 N N . GLY A 1 158 ? 15.401 3.382 -9.269 1.00 57.75 158 GLY A N 1
ATOM 1227 C CA . GLY A 1 158 ? 14.445 2.304 -9.517 1.00 57.75 158 GLY A CA 1
ATOM 1228 C C . GLY A 1 158 ? 14.788 1.652 -10.837 1.00 57.75 158 GLY A C 1
ATOM 1229 O O . GLY A 1 158 ? 15.203 2.363 -11.766 1.00 57.75 158 GLY A O 1
ATOM 1230 N N . ARG A 1 159 ? 14.701 0.316 -10.902 1.00 56.53 159 ARG A N 1
ATOM 1231 C CA . ARG A 1 159 ? 14.971 -0.418 -12.142 1.00 56.53 159 ARG A CA 1
ATOM 1232 C C . ARG A 1 159 ? 14.336 0.365 -13.276 1.00 56.53 159 ARG A C 1
ATOM 1234 O O . ARG A 1 159 ? 13.128 0.592 -13.211 1.00 56.53 159 ARG A O 1
ATOM 1241 N N . PRO A 1 160 ? 15.116 0.847 -14.261 1.00 49.59 160 PRO A N 1
ATOM 1242 C CA . PRO A 1 160 ? 14.559 1.665 -15.312 1.00 49.59 160 PRO A CA 1
ATOM 1243 C C . PRO A 1 160 ? 13.527 0.812 -16.039 1.00 49.59 160 PRO A C 1
ATOM 1245 O O . PRO A 1 160 ? 13.856 0.001 -16.905 1.00 49.59 160 PRO A O 1
ATOM 1248 N N . GLY A 1 161 ? 12.256 0.991 -15.681 1.00 53.53 161 GLY A N 1
ATOM 1249 C CA . GLY A 1 161 ? 11.162 0.603 -16.533 1.00 53.53 161 GLY A CA 1
ATOM 1250 C C . GLY A 1 161 ? 11.434 1.338 -17.829 1.00 53.53 161 GLY A C 1
ATOM 1251 O O . GLY A 1 161 ? 11.546 2.566 -17.834 1.00 53.53 161 GLY A O 1
ATOM 1252 N N . LYS A 1 162 ? 11.643 0.600 -18.923 1.00 48.09 162 LYS A N 1
ATOM 1253 C CA . LYS A 1 162 ? 11.739 1.205 -20.251 1.00 48.09 162 LYS A CA 1
ATOM 1254 C C . LYS A 1 162 ? 10.517 2.107 -20.373 1.00 48.09 162 LYS A C 1
ATOM 1256 O O . LYS A 1 162 ? 9.398 1.598 -20.425 1.00 48.09 162 LYS A O 1
ATOM 1261 N N . ARG A 1 163 ? 10.726 3.429 -20.350 1.00 50.88 163 ARG A N 1
ATOM 1262 C CA . ARG A 1 163 ? 9.664 4.416 -20.539 1.00 50.88 163 ARG A CA 1
ATOM 1263 C C . ARG A 1 163 ? 9.119 4.122 -21.927 1.00 50.88 163 ARG A C 1
ATOM 1265 O O . ARG A 1 163 ? 9.756 4.440 -22.931 1.00 50.88 163 ARG A O 1
ATOM 1272 N N . THR A 1 164 ? 8.036 3.358 -21.981 1.00 56.78 164 THR A N 1
ATOM 1273 C CA . THR A 1 164 ? 7.484 2.900 -23.246 1.00 56.78 164 THR A CA 1
ATOM 1274 C C . THR A 1 164 ? 6.859 4.144 -23.841 1.00 56.78 164 THR A C 1
ATOM 1276 O O . THR A 1 164 ? 5.877 4.665 -23.322 1.00 56.78 164 THR A O 1
ATOM 1279 N N . LYS A 1 165 ? 7.555 4.737 -24.818 1.00 68.38 165 LYS A N 1
ATOM 1280 C CA . LYS A 1 165 ? 7.105 5.951 -25.497 1.00 68.38 165 LYS A CA 1
ATOM 1281 C C . LYS A 1 165 ? 5.709 5.664 -26.038 1.00 68.38 165 LYS A C 1
ATOM 1283 O O . LYS A 1 165 ? 5.546 4.669 -26.741 1.00 68.38 165 LYS A O 1
ATOM 1288 N N . TYR A 1 166 ? 4.744 6.520 -25.707 1.00 78.56 166 TYR A N 1
ATOM 1289 C CA . TYR A 1 166 ? 3.406 6.446 -26.279 1.00 78.56 166 TYR A CA 1
ATOM 1290 C C . TYR A 1 166 ? 3.509 6.418 -27.811 1.00 78.56 166 TYR A C 1
ATOM 1292 O O . TYR A 1 166 ? 4.229 7.227 -28.409 1.00 78.56 166 TYR A O 1
ATOM 1300 N N . ARG A 1 167 ? 2.832 5.443 -28.415 1.00 83.69 167 ARG A N 1
ATOM 1301 C CA . ARG A 1 167 ? 2.783 5.197 -29.856 1.00 83.69 167 ARG A CA 1
ATOM 1302 C C . ARG A 1 167 ? 1.329 4.992 -30.233 1.00 83.69 167 ARG A C 1
ATOM 1304 O O . ARG A 1 167 ? 0.749 3.969 -29.873 1.00 83.69 167 ARG A O 1
ATOM 1311 N N . ARG A 1 168 ? 0.757 5.976 -30.920 1.00 86.50 168 ARG A N 1
ATOM 1312 C CA . ARG A 1 168 ? -0.658 5.984 -31.305 1.00 86.50 168 ARG A CA 1
ATOM 1313 C C . ARG A 1 168 ? -1.003 4.782 -32.186 1.00 86.50 168 ARG A C 1
ATOM 1315 O O . ARG A 1 168 ? -2.036 4.159 -32.003 1.00 86.50 168 ARG A O 1
ATOM 1322 N N . GLU A 1 169 ? -0.098 4.407 -33.080 1.00 90.56 169 GLU A N 1
ATOM 1323 C CA . GLU A 1 169 ? -0.242 3.244 -33.951 1.00 90.56 169 GLU A CA 1
ATOM 1324 C C . GLU A 1 169 ? -0.395 1.929 -33.164 1.00 90.56 169 GLU A C 1
ATOM 1326 O O . GLU A 1 169 ? -1.177 1.059 -33.541 1.00 90.56 169 GLU A O 1
ATOM 1331 N N . VAL A 1 170 ? 0.278 1.811 -32.014 1.00 91.31 170 VAL A N 1
ATOM 1332 C CA . VAL A 1 170 ? 0.179 0.627 -31.149 1.00 91.31 170 VAL A CA 1
ATOM 1333 C C . VAL A 1 170 ? -1.094 0.655 -30.299 1.00 91.31 170 VAL A C 1
ATOM 1335 O O . VAL A 1 170 ? -1.680 -0.398 -30.062 1.00 91.31 170 VAL A O 1
ATOM 1338 N N . GLU A 1 171 ? -1.543 1.834 -29.863 1.00 91.69 171 GLU A N 1
ATOM 1339 C CA . GLU A 1 171 ? -2.839 1.996 -29.188 1.00 91.69 171 GLU A CA 1
ATOM 1340 C C . GLU A 1 171 ? -3.995 1.551 -30.096 1.00 91.69 171 GLU A C 1
ATOM 1342 O O . GLU A 1 171 ? -4.878 0.815 -29.661 1.00 91.69 171 GLU A O 1
ATOM 1347 N N . GLU A 1 172 ? -3.964 1.944 -31.374 1.00 89.25 172 GLU A N 1
ATOM 1348 C CA . GLU A 1 172 ? -4.978 1.564 -32.363 1.00 89.25 172 GLU A CA 1
ATOM 1349 C C . GLU A 1 172 ? -4.993 0.044 -32.613 1.00 89.25 172 GLU A C 1
ATOM 1351 O O . GLU A 1 172 ? -6.069 -0.557 -32.667 1.00 89.25 172 GLU A O 1
ATOM 1356 N N . LEU A 1 173 ? -3.819 -0.596 -32.692 1.00 95.50 173 LEU A N 1
ATOM 1357 C CA . LEU A 1 173 ? -3.703 -2.059 -32.763 1.00 95.50 173 LEU A CA 1
ATOM 1358 C C . LEU A 1 173 ? -4.252 -2.745 -31.507 1.00 95.50 173 LEU A C 1
ATOM 1360 O O . LEU A 1 173 ? -5.000 -3.715 -31.611 1.00 95.50 173 LEU A O 1
ATOM 1364 N N . TYR A 1 174 ? -3.926 -2.224 -30.323 1.00 95.06 174 TYR A N 1
ATOM 1365 C CA . TYR A 1 174 ? -4.420 -2.744 -29.049 1.00 95.06 174 TYR A CA 1
ATOM 1366 C C . TYR A 1 174 ? -5.948 -2.638 -28.941 1.00 95.06 174 TYR A C 1
ATOM 1368 O O . TYR A 1 174 ? -6.610 -3.626 -28.627 1.00 95.06 174 TYR A O 1
ATOM 1376 N N . GLY A 1 175 ? -6.528 -1.480 -29.271 1.00 91.62 175 GLY A N 1
ATOM 1377 C CA . GLY A 1 175 ? -7.979 -1.294 -29.288 1.00 91.62 175 GLY A CA 1
ATOM 1378 C C . GLY A 1 175 ? -8.675 -2.225 -30.285 1.00 91.62 175 GLY A C 1
ATOM 1379 O O . GLY A 1 175 ? -9.724 -2.794 -29.975 1.00 91.62 175 GLY A O 1
ATOM 1380 N N . LEU A 1 176 ? -8.067 -2.447 -31.455 1.00 94.31 176 LEU A N 1
ATOM 1381 C CA . LEU A 1 176 ? -8.562 -3.408 -32.438 1.00 94.31 176 LEU A CA 1
ATOM 1382 C C . LEU A 1 176 ? -8.520 -4.848 -31.907 1.00 94.31 176 LEU A C 1
ATOM 1384 O O . LEU A 1 176 ? -9.507 -5.562 -32.075 1.00 94.31 176 LEU A O 1
ATOM 1388 N N . ALA A 1 177 ? -7.435 -5.257 -31.246 1.00 95.25 177 ALA A N 1
ATOM 1389 C CA . ALA A 1 177 ? -7.326 -6.573 -30.616 1.00 95.25 177 ALA A CA 1
ATOM 1390 C C . ALA A 1 177 ? -8.392 -6.767 -29.526 1.00 95.25 177 ALA A C 1
ATOM 1392 O O . ALA A 1 177 ? -9.079 -7.786 -29.517 1.00 95.25 177 ALA A O 1
ATOM 1393 N N . CYS A 1 178 ? -8.608 -5.772 -28.652 1.00 91.62 178 CYS A N 1
ATOM 1394 C CA . CYS A 1 178 ? -9.668 -5.813 -27.635 1.00 91.62 178 CYS A CA 1
ATOM 1395 C C . CYS A 1 178 ? -11.063 -5.969 -28.256 1.00 91.62 178 CYS A C 1
ATOM 1397 O O . CYS A 1 178 ? -11.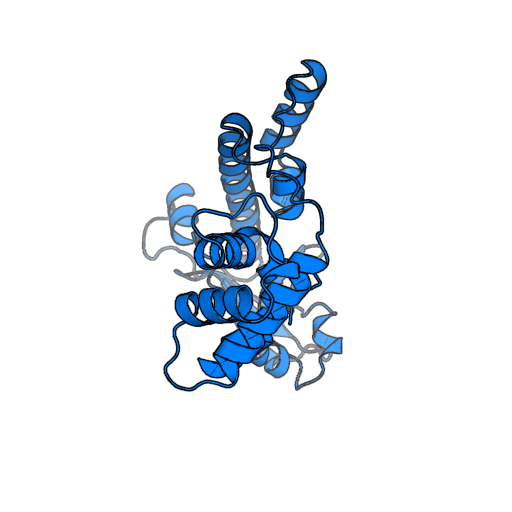887 -6.720 -27.732 1.00 91.62 178 CYS A O 1
ATOM 1399 N N . ARG A 1 179 ? -11.318 -5.300 -29.387 1.00 90.31 179 ARG A N 1
ATOM 1400 C CA . ARG A 1 179 ? -12.556 -5.457 -30.156 1.00 90.31 179 ARG A CA 1
ATOM 1401 C C . ARG A 1 179 ? -12.710 -6.855 -30.738 1.00 90.31 179 ARG A C 1
ATOM 1403 O O . ARG A 1 179 ? -13.735 -7.482 -30.496 1.00 90.31 179 ARG A O 1
ATOM 1410 N N . ILE A 1 180 ? -11.696 -7.353 -31.446 1.00 92.50 180 ILE A N 1
ATOM 1411 C CA . ILE A 1 180 ? -11.708 -8.697 -32.045 1.00 92.50 180 ILE A CA 1
ATOM 1412 C C . ILE A 1 180 ? -11.946 -9.759 -30.971 1.00 92.50 180 ILE A C 1
ATOM 1414 O O . ILE A 1 180 ? -12.813 -10.612 -31.148 1.00 92.50 180 ILE A O 1
ATOM 1418 N N . TYR A 1 181 ? -11.240 -9.660 -29.840 1.00 93.56 181 TYR A N 1
ATOM 1419 C CA . TYR A 1 181 ? -11.410 -10.578 -28.720 1.00 93.56 181 TYR A CA 1
ATOM 1420 C C . TYR A 1 181 ? -12.842 -10.560 -28.189 1.00 93.56 181 TYR A C 1
ATOM 1422 O O . TYR A 1 181 ? -13.424 -11.613 -27.972 1.00 93.56 181 TYR A O 1
ATOM 1430 N N . ARG A 1 182 ? -13.454 -9.389 -27.998 1.00 89.38 182 ARG A N 1
ATOM 1431 C CA . ARG A 1 182 ? -14.830 -9.326 -27.491 1.00 89.38 182 ARG A CA 1
ATOM 1432 C C . ARG A 1 182 ? -15.858 -9.841 -28.503 1.00 89.38 182 ARG A C 1
ATOM 1434 O O . ARG A 1 182 ? -16.804 -10.519 -28.117 1.00 89.38 182 ARG A O 1
ATOM 1441 N N . GLU A 1 183 ? -15.706 -9.474 -29.770 1.00 89.56 183 GLU A N 1
ATOM 1442 C CA . GLU A 1 183 ? -16.711 -9.711 -30.813 1.00 89.56 183 GLU A CA 1
ATOM 1443 C C . GLU A 1 183 ? -16.635 -11.115 -31.433 1.00 89.56 183 GLU A C 1
ATOM 1445 O O . GLU A 1 183 ? -17.596 -11.534 -32.076 1.00 89.56 183 GLU A O 1
ATOM 1450 N N . THR A 1 184 ? -15.537 -11.852 -31.230 1.00 89.69 184 THR A N 1
ATOM 1451 C CA . THR A 1 184 ? -15.316 -13.175 -31.836 1.00 89.69 184 THR A CA 1
ATOM 1452 C C . THR A 1 184 ? -15.379 -14.278 -30.773 1.00 89.69 184 THR A C 1
ATOM 1454 O O . THR A 1 184 ? -14.426 -14.463 -30.014 1.00 89.69 184 THR A O 1
ATOM 1457 N N . PRO A 1 185 ? -16.480 -15.045 -30.683 1.00 87.00 185 PRO A N 1
ATOM 1458 C CA . PRO A 1 185 ? -16.584 -16.139 -29.724 1.00 87.00 185 PRO A CA 1
ATOM 1459 C C . PRO A 1 185 ? -15.521 -17.214 -29.973 1.00 87.00 185 PRO A C 1
ATOM 1461 O O . PRO A 1 185 ? -15.327 -17.655 -31.102 1.00 87.00 185 PRO A O 1
ATOM 1464 N N . GLY A 1 186 ? -14.860 -17.665 -28.907 1.00 86.69 186 GLY A N 1
ATOM 1465 C CA . GLY A 1 186 ? -13.893 -18.765 -28.960 1.00 86.69 186 GLY A CA 1
ATOM 1466 C C . GLY A 1 186 ? -12.470 -18.373 -29.363 1.00 86.69 186 GLY A C 1
ATOM 1467 O O . GLY A 1 186 ? -11.585 -19.206 -29.208 1.00 86.69 186 GLY A O 1
ATOM 1468 N N . ILE A 1 187 ? -12.222 -17.127 -29.790 1.00 93.56 187 ILE A N 1
ATOM 1469 C CA . ILE A 1 187 ? -10.854 -16.660 -30.052 1.00 93.56 187 ILE A CA 1
ATOM 1470 C C . ILE A 1 187 ? -10.104 -16.457 -28.732 1.00 93.56 187 ILE A C 1
ATOM 1472 O O . ILE A 1 187 ? -10.681 -15.940 -27.762 1.00 93.56 187 ILE A O 1
ATOM 1476 N N . SER A 1 188 ? -8.835 -16.846 -28.690 1.00 94.06 188 SER A N 1
ATOM 1477 C CA . SER A 1 188 ? -7.917 -16.507 -27.604 1.00 94.06 188 SER A CA 1
ATOM 1478 C C . SER A 1 188 ? -7.427 -15.058 -27.717 1.00 94.06 188 SER A C 1
ATOM 1480 O O . SER A 1 188 ? -7.568 -14.396 -28.747 1.00 94.06 188 SER A O 1
ATOM 1482 N N . TRP A 1 189 ? -6.861 -14.527 -26.631 1.00 93.25 189 TRP A N 1
ATOM 1483 C CA . TRP A 1 189 ? -6.282 -13.181 -26.648 1.00 93.25 189 TRP A CA 1
ATOM 1484 C C . TRP A 1 189 ? -5.065 -13.092 -27.579 1.00 93.25 189 TRP A C 1
ATOM 1486 O O . TRP A 1 189 ? -4.919 -12.105 -28.298 1.00 93.25 189 TRP A O 1
ATOM 1496 N N . GLU A 1 190 ? -4.248 -14.145 -27.609 1.00 95.62 190 GLU A N 1
ATOM 1497 C CA . GLU A 1 190 ? -3.098 -14.283 -28.507 1.00 95.62 190 GLU A CA 1
ATOM 1498 C C . GLU A 1 190 ? -3.538 -14.202 -29.977 1.00 95.62 190 GLU A C 1
ATOM 1500 O O . GLU A 1 190 ? -3.074 -13.335 -30.720 1.00 95.62 190 GLU A O 1
ATOM 1505 N N . GLU A 1 191 ? -4.540 -14.997 -30.362 1.00 95.62 191 GLU A N 1
ATOM 1506 C CA . GLU A 1 191 ? -5.100 -14.989 -31.719 1.00 95.62 191 GLU A CA 1
ATOM 1507 C C . GLU A 1 191 ? -5.734 -13.636 -32.084 1.00 95.62 191 GLU A C 1
ATOM 1509 O O . GLU A 1 191 ? -5.605 -13.175 -33.218 1.00 95.62 191 GLU A O 1
ATOM 1514 N N . ALA A 1 192 ? -6.378 -12.945 -31.136 1.00 95.12 192 ALA A N 1
ATOM 1515 C CA . ALA A 1 192 ? -6.920 -11.607 -31.376 1.00 95.12 192 ALA A CA 1
ATOM 1516 C C . ALA A 1 192 ? -5.815 -10.558 -31.614 1.00 95.12 192 ALA A C 1
ATOM 1518 O O . ALA A 1 192 ? -5.984 -9.641 -32.430 1.00 95.12 192 ALA A O 1
ATOM 1519 N N . CYS A 1 193 ? -4.670 -10.682 -30.932 1.00 96.31 193 CYS A N 1
ATOM 1520 C CA . CYS A 1 193 ? -3.494 -9.856 -31.192 1.00 96.31 193 CYS A CA 1
ATOM 1521 C C . CYS A 1 193 ? -2.900 -10.147 -32.579 1.00 96.31 193 CYS A C 1
ATOM 1523 O O . CYS A 1 193 ? -2.648 -9.201 -33.335 1.00 96.31 193 CYS A O 1
ATOM 1525 N N . ASP A 1 194 ? -2.750 -11.416 -32.957 1.00 96.62 194 ASP A N 1
ATOM 1526 C CA . ASP A 1 194 ? -2.303 -11.815 -34.298 1.00 96.62 194 ASP A CA 1
ATOM 1527 C C . ASP A 1 194 ? -3.235 -11.286 -35.394 1.00 96.62 194 ASP A C 1
ATOM 1529 O O . ASP A 1 194 ? -2.790 -10.668 -36.368 1.00 96.62 194 ASP A O 1
ATOM 1533 N N . GLU A 1 195 ? -4.545 -11.435 -35.214 1.00 96.44 195 GLU A N 1
ATOM 1534 C CA . GLU A 1 195 ? -5.536 -10.973 -36.181 1.00 96.44 195 GLU A CA 1
ATOM 1535 C C . GLU A 1 195 ? -5.530 -9.443 -36.319 1.00 96.44 195 GLU A C 1
ATOM 1537 O O . GLU A 1 195 ? -5.614 -8.918 -37.433 1.00 96.44 195 GLU A O 1
ATOM 1542 N N . SER A 1 196 ? -5.370 -8.704 -35.216 1.00 96.31 196 SER A N 1
ATOM 1543 C CA . SER A 1 196 ? -5.296 -7.237 -35.256 1.00 96.31 196 SER A CA 1
ATOM 1544 C C . SER A 1 196 ? -4.079 -6.733 -36.043 1.00 96.31 196 SER A C 1
ATOM 1546 O O . SER A 1 196 ? -4.213 -5.830 -36.874 1.00 96.31 196 SER A O 1
ATOM 1548 N N . THR A 1 197 ? -2.911 -7.354 -35.842 1.00 96.38 197 THR A N 1
ATOM 1549 C CA . THR A 1 197 ? -1.671 -7.001 -36.550 1.00 96.38 197 THR A CA 1
ATOM 1550 C C . THR A 1 197 ? -1.701 -7.430 -38.016 1.00 96.38 197 THR A C 1
ATOM 1552 O O . THR A 1 197 ? -1.150 -6.730 -38.864 1.00 96.38 197 THR A O 1
ATOM 1555 N N . SER A 1 198 ? -2.428 -8.504 -38.335 1.00 95.44 198 SER A N 1
ATOM 1556 C CA . SER A 1 198 ? -2.681 -8.951 -39.712 1.00 95.44 198 SER A CA 1
ATOM 1557 C C . SER A 1 198 ? -3.671 -8.045 -40.455 1.00 95.44 198 SER A C 1
ATOM 1559 O O . SER A 1 198 ? -3.510 -7.802 -41.650 1.00 95.44 198 SER A O 1
ATOM 1561 N N . LYS A 1 199 ? -4.691 -7.513 -39.762 1.00 94.50 199 LYS A N 1
ATOM 1562 C CA . LYS A 1 199 ? -5.703 -6.606 -40.335 1.00 94.50 199 LYS A CA 1
ATOM 1563 C C . LYS A 1 199 ? -5.181 -5.192 -40.589 1.00 94.50 199 LYS A C 1
ATOM 1565 O O . LYS A 1 199 ? -5.703 -4.519 -41.475 1.00 94.50 199 LYS A O 1
ATOM 1570 N N . ARG A 1 200 ? -4.208 -4.723 -39.802 1.00 94.00 200 ARG A N 1
ATOM 1571 C CA . ARG A 1 200 ? -3.623 -3.373 -39.905 1.00 94.00 200 ARG A CA 1
ATOM 1572 C C . ARG A 1 200 ? -2.083 -3.424 -39.900 1.00 94.00 200 ARG A C 1
ATOM 1574 O O . ARG A 1 200 ? -1.457 -2.886 -38.981 1.00 94.00 200 ARG A O 1
ATOM 1581 N N . PRO A 1 201 ? -1.445 -4.073 -40.894 1.00 94.19 201 PRO A N 1
ATOM 1582 C CA . PRO A 1 201 ? 0.008 -4.251 -40.923 1.00 94.19 201 PRO A CA 1
ATOM 1583 C C . PRO A 1 201 ? 0.776 -2.923 -41.013 1.00 94.19 201 PRO A C 1
ATOM 1585 O O . PRO A 1 201 ? 1.917 -2.838 -40.571 1.00 94.19 201 PRO A O 1
ATOM 1588 N N . GLU A 1 202 ? 0.159 -1.862 -41.532 1.00 93.12 202 GLU A N 1
ATOM 1589 C CA . GLU A 1 202 ? 0.755 -0.527 -41.623 1.00 93.12 202 GLU A CA 1
ATOM 1590 C C . GLU A 1 202 ? 0.915 0.172 -40.264 1.00 93.12 202 GLU A C 1
ATOM 1592 O O . GLU A 1 202 ? 1.695 1.116 -40.150 1.00 93.12 202 GLU A O 1
ATOM 1597 N N . LEU A 1 203 ? 0.199 -0.292 -39.234 1.00 91.19 203 LEU A N 1
ATOM 1598 C CA . LEU A 1 203 ? 0.343 0.187 -37.858 1.00 91.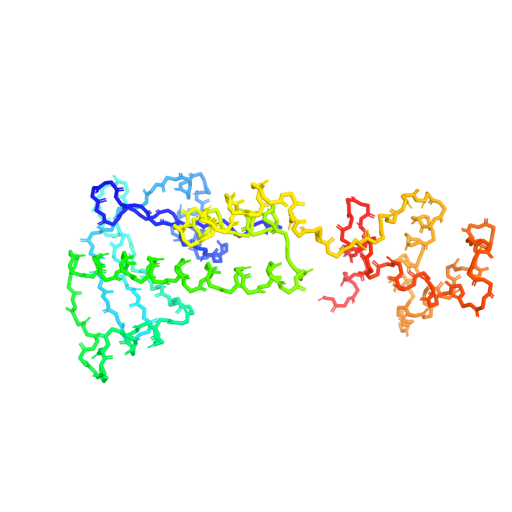19 203 LEU A CA 1
ATOM 1599 C C . LEU A 1 203 ? 1.402 -0.597 -37.070 1.00 91.19 203 LEU A C 1
ATOM 1601 O O . LEU A 1 203 ? 1.786 -0.185 -35.973 1.00 91.19 203 LEU A O 1
ATOM 1605 N N . VAL A 1 204 ? 1.875 -1.731 -37.601 1.00 93.88 204 VAL A N 1
ATOM 1606 C CA . VAL A 1 204 ? 2.832 -2.604 -36.918 1.00 93.88 204 VAL A CA 1
ATOM 1607 C C . VAL A 1 204 ? 4.211 -1.942 -36.920 1.00 93.88 204 VAL A C 1
ATOM 1609 O O . VAL A 1 204 ? 4.774 -1.675 -37.986 1.00 93.88 204 VAL A O 1
ATOM 1612 N N . PRO A 1 205 ? 4.823 -1.701 -35.745 1.00 92.00 205 PRO A N 1
ATOM 1613 C CA . PRO A 1 205 ? 6.174 -1.172 -35.689 1.00 92.00 205 PRO A CA 1
ATOM 1614 C C . PRO A 1 205 ? 7.154 -2.064 -36.454 1.00 92.00 205 PRO A C 1
ATOM 1616 O O . PRO A 1 205 ? 7.236 -3.264 -36.201 1.00 92.00 205 PRO A O 1
ATOM 1619 N N . ALA A 1 206 ? 8.003 -1.458 -37.288 1.00 89.44 206 ALA A N 1
ATOM 1620 C CA . ALA A 1 206 ? 9.034 -2.170 -38.053 1.00 89.44 206 ALA A CA 1
ATOM 1621 C C . ALA A 1 206 ? 9.994 -3.009 -37.181 1.00 89.44 206 ALA A C 1
ATOM 1623 O O . ALA A 1 206 ? 10.700 -3.878 -37.671 1.00 89.44 206 ALA A O 1
ATOM 1624 N N . THR A 1 207 ? 10.034 -2.775 -35.869 1.00 88.56 207 THR A N 1
ATOM 1625 C CA . THR A 1 207 ? 10.808 -3.579 -34.916 1.00 88.56 207 THR A CA 1
ATOM 1626 C C . THR A 1 207 ? 10.166 -4.925 -34.550 1.00 88.56 207 THR A C 1
ATOM 1628 O O . THR A 1 207 ? 10.813 -5.715 -33.869 1.00 88.56 207 THR A O 1
ATOM 1631 N N . TRP A 1 208 ? 8.912 -5.193 -34.932 1.00 91.44 208 TRP A N 1
ATOM 1632 C CA . TRP A 1 208 ? 8.148 -6.387 -34.526 1.00 91.44 208 TRP A CA 1
ATOM 1633 C C . TRP A 1 208 ? 8.124 -7.504 -35.580 1.00 91.44 208 TRP A C 1
ATOM 1635 O O . TRP A 1 208 ? 7.356 -8.446 -35.447 1.00 91.44 208 TRP A O 1
ATOM 1645 N N . ILE A 1 209 ? 8.997 -7.437 -36.591 1.00 80.94 209 ILE A N 1
ATOM 1646 C CA . ILE A 1 209 ? 9.007 -8.310 -37.786 1.00 80.94 209 ILE A CA 1
ATOM 1647 C C . ILE A 1 209 ? 8.830 -9.808 -37.487 1.00 80.94 209 ILE A C 1
ATOM 1649 O O . ILE A 1 209 ? 8.210 -10.510 -38.276 1.00 80.94 209 ILE A O 1
ATOM 1653 N N . LYS A 1 210 ? 9.398 -10.317 -36.387 1.00 88.00 210 LYS A N 1
ATOM 1654 C CA . LYS A 1 210 ? 9.396 -11.759 -36.089 1.00 88.00 210 LYS A CA 1
ATOM 1655 C C . LYS A 1 210 ? 8.095 -12.272 -35.479 1.00 88.00 210 LYS A C 1
ATOM 1657 O O . LYS A 1 210 ? 7.781 -13.436 -35.665 1.00 88.00 210 LYS A O 1
ATOM 1662 N N . ASP A 1 211 ? 7.428 -11.438 -34.694 1.00 92.31 211 ASP A N 1
ATOM 1663 C CA . ASP A 1 211 ? 6.282 -11.838 -33.877 1.00 92.31 211 ASP A CA 1
ATOM 1664 C C . ASP A 1 211 ? 5.430 -10.596 -33.557 1.00 92.31 211 ASP A C 1
ATOM 1666 O O . ASP A 1 211 ? 5.550 -10.027 -32.464 1.00 92.31 211 ASP A O 1
ATOM 1670 N N . PRO A 1 212 ? 4.655 -10.079 -34.531 1.00 93.12 212 PRO A N 1
ATOM 1671 C CA . PRO A 1 212 ? 3.832 -8.894 -34.327 1.00 93.12 212 PRO A CA 1
ATOM 1672 C C . PRO A 1 212 ? 2.758 -9.071 -33.252 1.00 93.12 212 PRO A C 1
ATOM 1674 O O . PRO A 1 212 ? 2.645 -8.198 -32.387 1.00 93.12 212 PRO A O 1
ATOM 1677 N N . GLY A 1 213 ? 2.006 -10.176 -33.270 1.00 93.44 213 GLY A N 1
ATOM 1678 C CA . GLY A 1 213 ? 0.925 -10.410 -32.313 1.00 93.44 213 GLY A CA 1
ATOM 1679 C C . GLY A 1 213 ? 1.435 -10.694 -30.907 1.00 93.44 213 GLY A C 1
ATOM 1680 O O . GLY A 1 213 ? 1.016 -10.007 -29.975 1.00 93.44 213 GLY A O 1
ATOM 1681 N N . GLY A 1 214 ? 2.446 -11.549 -30.735 1.00 94.25 214 GLY A N 1
ATOM 1682 C CA . GLY A 1 214 ? 3.071 -11.759 -29.427 1.00 94.25 214 GLY A CA 1
ATOM 1683 C C . GLY A 1 214 ? 3.807 -10.515 -28.912 1.00 94.25 214 GLY A C 1
ATOM 1684 O O . GLY A 1 214 ? 3.900 -10.286 -27.701 1.00 94.25 214 GLY A O 1
ATOM 1685 N N . SER A 1 215 ? 4.301 -9.637 -29.796 1.00 94.31 215 SER A N 1
ATOM 1686 C CA . SER A 1 215 ? 4.814 -8.318 -29.391 1.00 94.31 215 SER A CA 1
ATOM 1687 C C . SER A 1 215 ? 3.700 -7.387 -28.913 1.00 94.31 215 SER A C 1
ATOM 1689 O O . SER A 1 215 ? 3.892 -6.697 -27.906 1.00 94.31 215 SER A O 1
ATOM 1691 N N . LEU A 1 216 ? 2.549 -7.374 -29.591 1.00 95.12 216 LEU A N 1
ATOM 1692 C CA . LEU A 1 216 ? 1.379 -6.599 -29.185 1.00 95.12 216 LEU A CA 1
ATOM 1693 C C . LEU A 1 216 ? 0.831 -7.086 -27.842 1.00 95.12 216 LEU A C 1
ATOM 1695 O O . LEU A 1 216 ? 0.601 -6.267 -26.955 1.00 95.12 216 LEU A O 1
ATOM 1699 N N . GLU A 1 217 ? 0.714 -8.398 -27.653 1.00 94.94 217 GLU A N 1
ATOM 1700 C CA . GLU A 1 217 ? 0.275 -9.020 -26.404 1.00 94.94 217 GLU A CA 1
ATOM 1701 C C . GLU A 1 217 ? 1.179 -8.604 -25.231 1.00 94.94 217 GLU A C 1
ATOM 1703 O O . GLU A 1 217 ? 0.718 -8.086 -24.208 1.00 94.94 217 GLU A O 1
ATOM 1708 N N . LYS A 1 218 ? 2.503 -8.724 -25.405 1.00 90.75 218 LYS A N 1
ATOM 1709 C CA . LYS A 1 218 ? 3.487 -8.293 -24.397 1.00 90.75 218 LYS A CA 1
ATOM 1710 C C . LYS A 1 218 ? 3.360 -6.804 -24.077 1.00 90.75 218 LYS A C 1
ATOM 1712 O O . LYS A 1 218 ? 3.549 -6.414 -22.924 1.00 90.75 218 LYS A O 1
ATOM 1717 N N . GLN A 1 219 ? 3.078 -5.960 -25.070 1.00 89.38 219 GLN A N 1
ATOM 1718 C CA . GLN A 1 219 ? 2.888 -4.518 -24.878 1.00 89.38 219 GLN A CA 1
ATOM 1719 C C . GLN A 1 219 ? 1.569 -4.192 -24.178 1.00 89.38 219 GLN A C 1
ATOM 1721 O O . GLN A 1 219 ? 1.548 -3.311 -23.315 1.00 89.38 219 GLN A O 1
ATOM 1726 N N . ALA A 1 220 ? 0.500 -4.923 -24.496 1.00 87.94 220 ALA A N 1
ATOM 1727 C CA . ALA A 1 220 ? -0.791 -4.810 -23.835 1.00 87.94 220 ALA A CA 1
ATOM 1728 C C . ALA A 1 220 ? -0.648 -5.057 -22.328 1.00 87.94 220 ALA A C 1
ATOM 1730 O O . ALA A 1 220 ? -0.921 -4.161 -21.529 1.00 87.94 220 ALA A O 1
ATOM 1731 N N . CYS A 1 221 ? -0.076 -6.202 -21.943 1.00 84.94 221 CYS A N 1
ATOM 1732 C CA . CYS A 1 221 ? 0.108 -6.585 -20.540 1.00 84.94 221 CYS A CA 1
ATOM 1733 C C . CYS A 1 221 ? 1.082 -5.668 -19.778 1.00 84.94 221 CYS A C 1
ATOM 1735 O O . CYS A 1 221 ? 0.904 -5.392 -18.587 1.00 84.94 221 CYS A O 1
ATOM 1737 N N . ARG A 1 222 ? 2.153 -5.201 -20.439 1.00 81.44 222 ARG A N 1
ATOM 1738 C CA . ARG A 1 222 ? 3.194 -4.393 -19.782 1.00 81.44 222 ARG A CA 1
ATOM 1739 C C . ARG A 1 222 ? 2.813 -2.926 -19.618 1.00 81.44 222 ARG A C 1
ATOM 1741 O O . ARG A 1 222 ? 3.208 -2.341 -18.610 1.00 81.44 222 ARG A O 1
ATOM 1748 N N . TYR A 1 223 ? 2.099 -2.344 -20.581 1.00 83.75 223 TYR A N 1
ATOM 1749 C CA . TYR A 1 223 ? 1.853 -0.903 -20.641 1.00 83.75 223 TYR A CA 1
ATOM 1750 C C . TYR A 1 223 ? 0.370 -0.556 -20.799 1.00 83.75 223 TYR A C 1
ATOM 1752 O O . TYR A 1 223 ? -0.175 0.117 -19.926 1.00 83.75 223 TYR A O 1
ATOM 1760 N N . TRP A 1 224 ? -0.294 -1.007 -21.868 1.00 85.56 224 TRP A N 1
ATOM 1761 C CA . TRP A 1 224 ? -1.617 -0.479 -22.231 1.00 85.56 224 TRP A CA 1
ATOM 1762 C C . TRP A 1 224 ? -2.711 -0.824 -21.228 1.00 85.56 224 TRP A C 1
ATOM 1764 O O . TRP A 1 224 ? -3.458 0.073 -20.838 1.00 85.56 224 TRP A O 1
ATOM 1774 N N . ASP A 1 225 ? -2.720 -2.055 -20.711 1.00 84.75 225 ASP A N 1
ATOM 1775 C CA . ASP A 1 225 ? -3.679 -2.508 -19.697 1.00 84.75 225 ASP A CA 1
ATOM 1776 C C . ASP A 1 225 ? -3.611 -1.680 -18.401 1.00 84.75 225 ASP A C 1
ATOM 1778 O O . ASP A 1 225 ? -4.597 -1.607 -17.668 1.00 84.75 225 ASP A O 1
ATOM 1782 N N . LYS A 1 226 ? -2.463 -1.040 -18.134 1.00 81.25 226 LYS A N 1
ATOM 1783 C CA . LYS A 1 226 ? -2.188 -0.201 -16.953 1.00 81.25 226 LYS A CA 1
ATOM 1784 C C . LYS A 1 226 ? -2.248 1.302 -17.253 1.00 81.25 226 LYS A C 1
ATOM 1786 O O . LYS A 1 226 ? -2.021 2.111 -16.358 1.00 81.25 226 LYS A O 1
ATOM 1791 N N . SER A 1 227 ? -2.467 1.680 -18.511 1.00 76.25 227 SER A N 1
ATOM 1792 C CA . SER A 1 227 ? -2.432 3.072 -18.963 1.00 76.25 227 SER A CA 1
ATOM 1793 C C . SER A 1 227 ? -3.806 3.743 -18.865 1.00 76.25 227 SER A C 1
ATOM 1795 O O . SER A 1 227 ? -4.833 3.072 -18.802 1.00 76.25 227 SER A O 1
ATOM 1797 N N . ASN A 1 228 ? -3.841 5.075 -18.961 1.00 73.50 228 ASN A N 1
ATOM 1798 C CA . ASN A 1 228 ? -5.095 5.837 -19.071 1.00 73.50 228 ASN A CA 1
ATOM 1799 C C . ASN A 1 228 ? -5.876 5.549 -20.373 1.00 73.50 228 ASN A C 1
ATOM 1801 O O . ASN A 1 228 ? -7.023 5.965 -20.490 1.00 73.50 228 ASN A O 1
ATOM 1805 N N . TYR A 1 229 ? -5.261 4.853 -21.336 1.00 76.31 229 TYR A N 1
ATOM 1806 C CA . TYR A 1 229 ? -5.856 4.444 -22.615 1.00 76.31 229 TYR A CA 1
ATOM 1807 C C . TYR A 1 229 ? -6.312 2.976 -22.604 1.00 76.31 229 TYR A C 1
ATOM 1809 O O . TYR A 1 229 ? -6.596 2.395 -23.650 1.00 76.31 229 TYR A O 1
ATOM 1817 N N . SER A 1 230 ? -6.323 2.346 -21.425 1.00 81.88 230 SER A N 1
ATOM 1818 C CA . SER A 1 230 ? -6.659 0.935 -21.267 1.00 81.88 230 SER A CA 1
ATOM 1819 C C . SER A 1 230 ? -8.065 0.632 -21.789 1.00 81.88 230 SER A C 1
ATOM 1821 O O . SER A 1 230 ? -9.042 1.277 -21.412 1.00 81.88 230 SER A O 1
ATOM 1823 N N . GLN A 1 231 ? -8.155 -0.399 -22.625 1.00 85.00 231 GLN A N 1
ATOM 1824 C CA . GLN A 1 231 ? -9.400 -1.004 -23.105 1.00 85.00 231 GLN A CA 1
ATOM 1825 C C . GLN A 1 231 ? -9.624 -2.362 -22.420 1.00 85.00 231 GLN A C 1
ATOM 1827 O O . GLN A 1 231 ? -10.469 -3.157 -22.830 1.00 85.00 231 GLN A O 1
ATOM 1832 N N . LYS A 1 232 ? -8.868 -2.642 -21.350 1.00 86.00 232 LYS A N 1
ATOM 1833 C CA . LYS A 1 232 ? -8.905 -3.910 -20.623 1.00 86.00 232 LYS A CA 1
ATOM 1834 C C . LYS A 1 232 ? -10.301 -4.232 -20.097 1.00 86.00 232 LYS A C 1
ATOM 1836 O O . LYS A 1 232 ? -10.752 -5.353 -20.251 1.00 86.00 232 LYS A O 1
ATOM 1841 N N . THR A 1 233 ? -11.019 -3.254 -19.550 1.00 81.06 233 THR A N 1
ATOM 1842 C CA . THR A 1 233 ? -12.401 -3.451 -19.074 1.00 81.06 233 THR A CA 1
ATOM 1843 C C . THR A 1 233 ? -13.340 -3.915 -20.187 1.00 81.06 233 THR A C 1
ATOM 1845 O O . THR A 1 233 ? -14.231 -4.725 -19.950 1.00 81.06 233 THR A O 1
ATOM 1848 N N . TYR A 1 234 ? -13.127 -3.433 -21.411 1.00 78.06 234 TYR A N 1
ATOM 1849 C CA . TYR A 1 234 ? -13.890 -3.845 -22.581 1.00 78.06 234 TYR A CA 1
ATOM 1850 C C . TYR A 1 234 ? -13.549 -5.283 -23.001 1.00 78.06 234 TYR A C 1
ATOM 1852 O O . TYR A 1 234 ? -14.464 -6.052 -23.292 1.00 78.06 234 TYR A O 1
ATOM 1860 N N . ARG A 1 235 ? -12.264 -5.665 -22.973 1.00 80.00 235 ARG A N 1
ATOM 1861 C CA . ARG A 1 235 ? -11.802 -7.046 -23.209 1.00 80.00 235 ARG A CA 1
ATOM 1862 C C . ARG A 1 235 ? -12.347 -8.017 -22.154 1.00 80.00 235 ARG A C 1
ATOM 1864 O O . ARG A 1 235 ? -12.949 -9.023 -22.507 1.00 80.00 235 ARG A O 1
ATOM 1871 N N . ASP A 1 236 ? -12.177 -7.680 -20.879 1.00 83.25 236 ASP A N 1
ATOM 1872 C CA . ASP A 1 236 ? -12.497 -8.541 -19.735 1.00 83.25 236 ASP A CA 1
ATOM 1873 C C . ASP A 1 236 ? -14.020 -8.716 -19.543 1.00 83.25 236 ASP A C 1
ATOM 1875 O O . ASP A 1 236 ? -14.454 -9.693 -18.946 1.00 83.25 236 ASP A O 1
ATOM 1879 N N . SER A 1 237 ? -14.854 -7.827 -20.107 1.00 76.88 237 SER A N 1
ATOM 1880 C CA . SER A 1 237 ? -16.326 -7.966 -20.102 1.00 76.88 237 SER A CA 1
ATOM 1881 C C . SER A 1 237 ? -16.868 -9.176 -20.877 1.00 76.88 237 SER A C 1
ATOM 1883 O O . SER A 1 237 ? -18.066 -9.437 -20.830 1.00 76.88 237 SER A O 1
ATOM 1885 N N . ARG A 1 238 ? -16.012 -9.887 -21.620 1.00 72.50 238 ARG A N 1
ATOM 1886 C CA . ARG A 1 238 ? -16.346 -11.164 -22.263 1.00 72.50 238 ARG A CA 1
ATOM 1887 C C . ARG A 1 238 ? -16.246 -12.350 -21.293 1.00 72.50 238 ARG A C 1
ATOM 1889 O O . ARG A 1 238 ? -16.973 -13.321 -21.477 1.00 72.50 238 ARG A O 1
ATOM 1896 N N . ASP A 1 239 ? -15.347 -12.271 -20.311 1.00 60.91 239 ASP A N 1
ATOM 1897 C CA . ASP A 1 239 ? -14.976 -13.384 -19.424 1.00 60.91 239 ASP A CA 1
ATOM 1898 C C . ASP A 1 239 ? -15.636 -13.298 -18.029 1.00 60.91 239 ASP A C 1
ATOM 1900 O O . ASP A 1 239 ? -15.432 -14.187 -17.201 1.00 60.91 239 ASP A O 1
ATOM 1904 N N . GLY A 1 240 ? -16.406 -12.235 -17.758 1.00 51.09 240 GLY A N 1
ATOM 1905 C CA . GLY A 1 240 ? -17.193 -12.034 -16.531 1.00 51.09 240 GLY A CA 1
ATOM 1906 C C . GLY A 1 240 ? -18.689 -12.137 -16.778 1.00 51.09 240 GLY A C 1
ATOM 1907 O O . GLY A 1 240 ? -19.381 -12.650 -15.872 1.00 51.09 240 GLY A O 1
#

Solvent-accessible surface area (backbone atoms only — not comparable to full-atom values): 13399 Å² total; per-residue (Å²): 133,81,74,57,40,44,33,37,31,67,52,92,98,41,70,48,73,44,83,33,58,65,71,60,47,34,68,72,37,79,67,40,70,73,54,44,81,41,68,33,43,39,77,35,32,27,37,42,81,64,34,39,36,35,33,29,28,43,98,87,65,47,82,67,49,78,47,78,46,66,56,83,66,47,63,58,49,35,51,75,72,69,54,72,67,94,72,51,34,90,34,52,42,66,62,22,46,52,50,52,49,52,49,51,53,51,51,31,50,54,51,26,53,52,48,48,52,33,31,76,71,28,76,35,31,73,69,56,43,38,70,76,35,55,70,20,42,66,33,71,69,39,47,51,51,51,54,52,26,60,75,67,74,59,62,57,65,43,64,80,67,76,78,74,73,91,49,70,48,53,51,56,40,48,51,43,14,32,46,45,35,50,75,36,87,90,56,47,69,64,58,17,23,37,50,27,40,68,74,42,54,90,44,51,60,85,88,34,80,90,44,50,18,65,48,47,49,53,43,35,74,72,44,40,59,76,39,100,80,41,53,45,72,62,33,51,62,67,81,108

Radius of gyration: 24.81 Å; Cα contacts (8 Å, |Δi|>4): 309; chains: 1; bounding box: 54×31×68 Å

Mean predicted aligned error: 15.64 Å

Sequence (240 aa):
MDPRGIIIKVRDGFVITLSAPYTLASQLSDGCEERLLRPFNALRTSAKEDGFAFCLAGDSGERVRQLTYKPDHYSAFLCDQGVLGCDALSLDSEAAADLLLAFGEWLNSKQAEEFERDILAGDMTFEEARAISPKAFNMPRLQKLLVERFKTDSMPKGRPGKRTKYRREVEELYGLACRIYRETPGISWEEACDESTSKRPELVPATWIKDPGGSLEKQACRYWDKSNYSQKTYRDSRDG